Protein 8T2J (pdb70)

Foldseek 3Di:
DQAWWKKKKFKDWDQFQDPDFQKDKEWWWFFDVLVVGQIKIKIKIKRKDLDNVAVVLCRVQLVVLLVPFPQCSPPDVVSVLVSSQRSLVVSLVVVVVCQVVDDADPVRHTGQMWIKMWMWMDDRQKIKIKIFAAQWKWWWWCPVPLATAIDTPDDGQFCVPPVLQVLLVVLPWHWDQDPNATWIQDQQFDDDDPDDDDSNVRRVPQDTHGGQATRGSCRQQRPVPRAGRRHSGIDMDMDGHDQVITFKMKGKGCLQCVQAPRSRLVVVQSVVVVVCVVVFQPGDHLNVSNVVSSVRCVVVVHRRHTIIMMMMGMHSDDDDTHPSMDMDTSRVNDTDPD

Organism: Homo sapiens (NCBI:txid9606)

Radius of gyration: 20.45 Å; Cα contacts (8 Å, |Δi|>4): 793; chains: 1; bounding box: 54×35×61 Å

B-factor: mean 37.69, std 15.1, range [17.4, 128.71]

Nearest PDB structures (foldseek):
  8t2j-assembly1_A  TM=1.003E+00  e=5.241E-76  Homo sapiens
  4yzg-assembly1_A  TM=7.630E-01  e=2.861E-21  Arabidopsis thaliana
  5zcu-assembly1_A  TM=7.384E-01  e=1.002E-20  Oryza sativa Japonica Group
  4yzh-assembly1_A  TM=7.542E-01  e=7.894E-21  Arabidopsis thaliana
  7n0z-assembly1_B  TM=6.539E-01  e=3.316E-13  Homo sapiens

GO terms:
  GO:0005634 nucleus (C, IDA)
  GO:0005829 cytosol (C, IDA)
  GO:0045814 negative regulation of gene expression, epigenetic (P, IMP)
  GO:0051019 mitogen-activated protein kinase binding (F, IPI)
  GO:0004722 protein serine/threonine phosphatase activity (F, TAS)
  GO:0005634 nucleus (C, TAS)
  GO:0009314 response to radiation (P, TAS)
  GO:0006470 protein dephosphorylation (P, TAS)
  GO:0008285 negative regulation of cell population proliferation (P, TAS)
  GO:0004674 protein serine/threonine kinase activity (F, TAS)
  GO:0005654 nucleoplasm (C, TAS)
  GO:0060260 regulation of transcription initiation by RNA polymerase II (P, TAS)
  GO:0005515 protein binding (F, IPI)
  GO:0005654 nucleoplasm (C, IDA)
  GO:0005730 nucleolus (C, IDA)
  GO:0004722 protein serine/threonine phosphatase activity (F, IDA)
  GO:0035970 peptidyl-threonine dephosphorylation (P, IDA)

Sequence (338 aa):
MAGLYSLRVSVFSDQGGRKYMEDVTQIVVEPEETAERSSVAFFAVCDGHGGREAAQFAREHLWGFIKKQKGFTSSEPAKVCAAIRKGFLACHLAMWKKLAEWPKTMTGLPSTSGTTASVVIIRGMKMYVAHVGDSGVVLGIQDKDDFVRAVEVTQDHKPELPKERERIEGLGGSVMNKSGVNRVVWKRPALTHNGPVAASTVIDQIPFLAVARALGDLWSYDFFSGEFVVSPEPDTSVHTLDPQKHKYIILGSDGLWNMIPPQDAISMCQDQEEKKYLMGEHGQSAKMLVNRALGRWRQRMLRADNTSAIVICISPEVDNTNEDELYLNLTDSPSYNS

Solvent-accessible surface area: 15997 Å² total

Secondary structure (DSSP, 8-state):
-----EEEEEEEEE-TT-SS--EEEEEEEEEETTTTTEEEEEEEEEEEESSSHHHHHHHHHHHHHHHTSTTTT-SSHHHHHHHHHHHHHHHHHHHHHHTTTSPP-TTSPPP--EE-EEEEEEETTEEEEEEESS--EEEEE----S-PEEEE-S----TTSHHHHHHHHHTT-EEEEETTEEEEE-------SS--S-HHHHHHTS---S-SB-EE-GGGB-TTTS-BSSB-PPEEEEEE--TTTEEEEEEE-HHHHTTS-HHHHHHHHHHHHHHHHHHGGGS---HHHHHHHHHHHHHTT-PPP-EEEEEEEEES------TT-EEE-GGG---B--

Structure (mmCIF, N/CA/C/O backbone):
data_8T2J
#
_entry.id   8T2J
#
_cell.length_a   49.664
_cell.length_b   59.930
_cell.length_c   49.566
_cell.angle_alpha   90.000
_cell.angle_beta   92.130
_cell.angle_gamma   90.000
#
_symmetry.space_group_name_H-M   'P 1 21 1'
#
loop_
_entity.id
_entity.type
_entity.pdbx_description
1 polymer 'Protein phosphatase 1D'
2 non-polymer 'MAGNESIUM ION'
3 non-polymer DI(HYDROXYETHYL)ETHER
4 non-polymer GLYCEROL
5 water water
#
loop_
_atom_site.group_PDB
_atom_site.id
_atom_site.type_symbol
_atom_site.label_atom_id
_atom_site.label_alt_id
_atom_site.label_comp_id
_atom_site.label_asym_id
_atom_site.label_entity_id
_atom_site.label_seq_id
_atom_site.pdbx_PDB_ins_code
_atom_site.Cartn_x
_atom_site.Cartn_y
_atom_site.Cartn_z
_atom_site.occupancy
_atom_site.B_iso_or_equiv
_atom_site.auth_seq_id
_atom_site.auth_comp_id
_atom_site.auth_asym_id
_atom_site.auth_atom_id
_atom_site.pdbx_PDB_model_num
ATOM 1 N N . MET A 1 1 ? 62.60793 46.78336 52.41358 1.000 69.70074 1 MET A N 1
ATOM 2 C CA . MET A 1 1 ? 61.23361 47.20893 52.66180 1.000 62.96785 1 MET A CA 1
ATOM 3 C C . MET A 1 1 ? 60.33813 46.01155 52.82986 1.000 64.00394 1 MET A C 1
ATOM 4 O O . MET A 1 1 ? 59.10938 46.15125 52.84975 1.000 66.41082 1 MET A O 1
ATOM 9 N N . ALA A 1 2 ? 60.91251 44.81765 52.89153 1.000 59.00454 2 ALA A N 1
ATOM 10 C CA . ALA A 1 2 ? 60.04626 43.65934 53.07190 1.000 49.50336 2 ALA A CA 1
ATOM 11 C C . ALA A 1 2 ? 59.66326 43.62979 54.54982 1.000 49.28299 2 ALA A C 1
ATOM 12 O O . ALA A 1 2 ? 60.44355 43.21286 55.40061 1.000 37.52064 2 ALA A O 1
ATOM 14 N N . GLY A 1 3 ? 58.46852 44.12716 54.86853 1.000 41.13249 3 GLY A N 1
ATOM 15 C CA . GLY A 1 3 ? 58.09094 44.34507 56.24731 1.000 41.97627 3 GLY A CA 1
ATOM 16 C C . GLY A 1 3 ? 57.47753 43.11957 56.88662 1.000 35.64435 3 GLY A C 1
ATOM 17 O O . GLY A 1 3 ? 56.94831 42.21589 56.23054 1.000 39.27896 3 GLY A O 1
ATOM 18 N N . LEU A 1 4 ? 57.54820 43.07924 58.21363 1.000 34.30755 4 LEU A N 1
ATOM 19 C CA . LEU A 1 4 ? 57.00728 41.97816 58.98018 1.000 33.99661 4 LEU A CA 1
ATOM 20 C C . LEU A 1 4 ? 55.76412 42.47634 59.70670 1.000 32.78998 4 LEU A C 1
ATOM 21 O O . LEU A 1 4 ? 55.79469 43.54458 60.34580 1.000 36.95175 4 LEU A O 1
ATOM 26 N N . TYR A 1 5 ? 54.70288 41.68658 59.63976 1.000 32.93005 5 TYR A N 1
ATOM 27 C CA . TYR A 1 5 ? 53.45883 41.95725 60.35487 1.000 33.24376 5 TYR A CA 1
ATOM 28 C C . TYR A 1 5 ? 52.61436 40.70151 60.28251 1.000 31.77916 5 TYR A C 1
ATOM 29 O O . TYR A 1 5 ? 52.91449 39.78615 59.51003 1.000 33.71481 5 TYR A O 1
ATOM 38 N N . SER A 1 6 ? 51.51774 40.67500 61.07007 1.000 31.52954 6 SER A N 1
ATOM 39 C CA . SER A 1 6 ? 50.62143 39.51928 61.02995 1.000 28.98015 6 SER A CA 1
ATOM 40 C C . SER A 1 6 ? 49.17599 39.94390 60.78804 1.000 29.79342 6 SER A C 1
ATOM 41 O O . SER A 1 6 ? 48.78927 41.09970 60.98046 1.000 29.20358 6 SER A O 1
ATOM 44 N N . LEU A 1 7 ? 48.39842 38.97934 60.33742 1.000 28.55756 7 LEU A N 1
ATOM 45 C CA . LEU A 1 7 ? 46.96280 39.14556 60.10867 1.000 28.82936 7 LEU A CA 1
ATOM 46 C C . LEU A 1 7 ? 46.24549 38.09853 60.91632 1.000 31.13231 7 LEU A C 1
ATOM 47 O O . LEU A 1 7 ? 46.72362 36.96711 61.04955 1.000 34.00491 7 LEU A O 1
ATOM 52 N N . ARG A 1 8 ? 45.02485 38.43366 61.35439 1.000 29.59226 8 ARG A N 1
ATOM 53 C CA . ARG A 1 8 ? 44.15303 37.43019 61.92189 1.000 28.17991 8 ARG A CA 1
ATOM 54 C C . ARG A 1 8 ? 42.79953 37.61985 61.26459 1.000 30.11198 8 ARG A C 1
ATOM 55 O O . ARG A 1 8 ? 42.24389 38.71591 61.32802 1.000 27.43517 8 ARG A O 1
ATOM 63 N N . VAL A 1 9 ? 42.29768 36.58265 60.61259 1.000 27.17373 9 VAL A N 1
ATOM 64 C CA . VAL A 1 9 ? 41.14895 36.72119 59.71620 1.000 26.95758 9 VAL A CA 1
ATOM 65 C C . VAL A 1 9 ? 39.96746 35.90957 60.20594 1.000 30.17974 9 VAL A C 1
ATOM 66 O O . VAL A 1 9 ? 40.10475 34.72821 60.57543 1.000 30.73690 9 VAL A O 1
ATOM 70 N N . SER A 1 10 ? 38.78310 36.50964 60.16843 1.000 24.90950 10 SER A N 1
ATOM 71 C CA . SER A 1 10 ? 37.59914 35.72005 60.45084 1.000 25.48289 10 SER A CA 1
ATOM 72 C C . SER A 1 10 ? 36.53807 36.00048 59.40123 1.000 26.27681 10 SER A C 1
ATOM 73 O O . SER A 1 10 ? 36.54562 37.06179 58.74660 1.000 25.42345 10 SER A O 1
ATOM 76 N N . VAL A 1 11 ? 35.65999 35.01136 59.18354 1.000 23.81756 11 VAL A N 1
ATOM 77 C CA . VAL A 1 11 ? 34.63583 35.15937 58.16588 1.000 23.39463 11 VAL A CA 1
ATOM 78 C C . VAL A 1 11 ? 33.36261 34.53127 58.69902 1.000 23.70176 11 VAL A C 1
ATOM 79 O O . VAL A 1 11 ? 33.40816 33.53625 59.45329 1.000 25.79216 11 VAL A O 1
ATOM 83 N N . PHE A 1 12 ? 32.23126 35.14510 58.36333 1.000 21.06675 12 PHE A N 1
ATOM 84 C CA . PHE A 1 12 ? 30.93943 34.58805 58.74014 1.000 19.69381 12 PHE A CA 1
ATOM 85 C C . PHE A 1 12 ? 29.87884 35.05307 57.76550 1.000 22.75856 12 PHE A C 1
ATOM 86 O O . PHE A 1 12 ? 29.95176 36.15152 57.23268 1.000 21.71087 12 PHE A O 1
ATOM 94 N N . SER A 1 13 ? 28.91218 34.18566 57.48436 1.000 25.96201 13 SER A N 1
ATOM 95 C CA . SER A 1 13 ? 27.79839 34.59150 56.63757 1.000 23.35398 13 SER A CA 1
ATOM 96 C C . SER A 1 13 ? 26.53174 33.92765 57.15099 1.000 25.12526 13 SE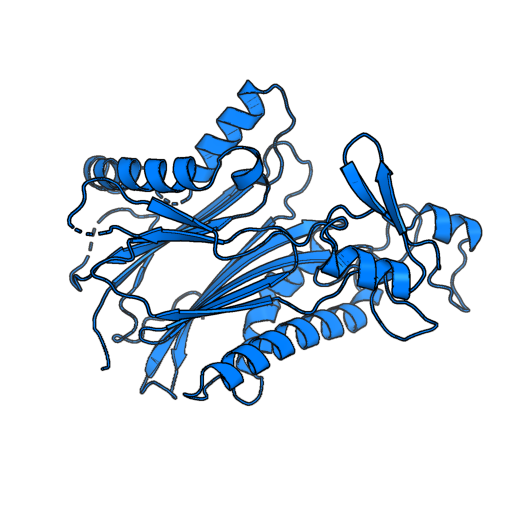R A C 1
ATOM 97 O O . SER A 1 13 ? 26.58916 32.85513 57.78016 1.000 29.66146 13 SER A O 1
ATOM 100 N N . ASP A 1 14 ? 25.40182 34.60516 56.97582 1.000 24.45139 14 ASP A N 1
ATOM 101 C CA . ASP A 1 14 ? 24.14701 34.03679 57.43685 1.000 25.44367 14 ASP A CA 1
ATOM 102 C C . ASP A 1 14 ? 23.07242 34.36744 56.39216 1.000 26.86380 14 ASP A C 1
ATOM 103 O O . ASP A 1 14 ? 23.08455 35.44556 55.79897 1.000 26.17475 14 ASP A O 1
ATOM 108 N N . GLN A 1 15 ? 22.16542 33.41546 56.14239 1.000 28.03734 15 GLN A N 1
ATOM 109 C CA . GLN A 1 15 ? 21.09857 33.60139 55.15138 1.000 25.64164 15 GLN A CA 1
ATOM 110 C C . GLN A 1 15 ? 20.08104 34.65300 55.55152 1.000 24.62060 15 GLN A C 1
ATOM 111 O O . GLN A 1 15 ? 19.31918 35.13253 54.70327 1.000 24.34164 15 GLN A O 1
ATOM 117 N N . GLY A 1 16 ? 20.03291 35.02696 56.82236 1.000 27.31102 16 GLY A N 1
ATOM 118 C CA . GLY A 1 16 ? 19.07929 36.00249 57.24946 1.000 23.28372 16 GLY A CA 1
ATOM 119 C C . GLY A 1 16 ? 17.68084 35.41351 57.15745 1.000 31.76137 16 GLY A C 1
ATOM 120 O O . GLY A 1 16 ? 17.44808 34.22413 57.43974 1.000 30.42932 16 GLY A O 1
ATOM 121 N N . GLY A 1 17 ? 16.74893 36.24226 56.72083 1.000 26.35293 17 GLY A N 1
ATOM 122 C CA . GLY A 1 17 ? 15.38164 35.81727 56.50165 1.000 30.56314 17 GLY A CA 1
ATOM 123 C C . GLY A 1 17 ? 15.06678 35.39284 55.08428 1.000 40.54791 17 GLY A C 1
ATOM 124 O O . GLY A 1 17 ? 13.88232 35.25018 54.74983 1.000 45.48747 17 GLY A O 1
ATOM 125 N N . ARG A 1 18 ? 16.07462 35.18236 54.23408 1.000 36.54277 18 ARG A N 1
ATOM 126 C CA . ARG A 1 18 ? 15.81547 34.87572 52.82849 1.000 35.95701 18 ARG A CA 1
ATOM 127 C C . ARG A 1 18 ? 15.66782 33.38302 52.59820 1.000 39.73236 18 ARG A C 1
ATOM 128 O O . ARG A 1 18 ? 16.19932 32.54626 53.33958 1.000 40.57701 18 ARG A O 1
ATOM 136 N N . LYS A 1 19 ? 14.96279 33.04607 51.52595 1.000 42.42329 19 LYS A N 1
ATOM 137 C CA . LYS A 1 19 ? 14.74502 31.62964 51.27412 1.000 55.98920 19 LYS A CA 1
ATOM 138 C C . LYS A 1 19 ? 16.02561 30.95628 50.78402 1.000 47.54745 19 LYS A C 1
ATOM 139 O O . LYS A 1 19 ? 16.27145 29.79648 51.12559 1.000 45.79481 19 LYS A O 1
ATOM 145 N N . TYR A 1 20 ? 16.89410 31.67909 50.06373 1.000 35.04109 20 TYR A N 1
ATOM 146 C CA . TYR A 1 20 ? 18.14960 31.10594 49.59519 1.000 32.72699 20 TYR A CA 1
ATOM 147 C C . TYR A 1 20 ? 19.34103 31.94124 50.06498 1.000 27.36435 20 TYR A C 1
ATOM 148 O O . TYR A 1 20 ? 19.22110 33.15494 50.28293 1.000 31.73914 20 TYR A O 1
ATOM 157 N N . MET A 1 21 ? 20.48337 31.27759 50.23096 1.000 28.49941 21 MET A N 1
ATOM 158 C CA . MET A 1 21 ? 21.76440 31.94300 50.49318 1.000 33.20092 21 MET A CA 1
ATOM 159 C C . MET A 1 21 ? 22.43096 32.23180 49.15065 1.000 24.47718 21 MET A C 1
ATOM 160 O O . MET A 1 21 ? 22.86885 31.31026 48.45140 1.000 28.27011 21 MET A O 1
ATOM 165 N N . GLU A 1 22 ? 22.45261 33.49641 48.75940 1.000 21.01214 22 GLU A N 1
ATOM 166 C CA . GLU A 1 22 ? 23.17646 33.87728 47.55671 1.000 23.94227 22 GLU A CA 1
ATOM 167 C C . GLU A 1 22 ? 24.41174 34.71877 47.85457 1.000 26.32589 22 GLU A C 1
ATOM 168 O O . GLU A 1 22 ? 25.10917 35.12723 46.90805 1.000 23.24221 22 GLU A O 1
ATOM 174 N N . ASP A 1 23 ? 24.69113 35.03824 49.13317 1.000 22.26673 23 ASP A N 1
ATOM 175 C CA . ASP A 1 23 ? 26.00208 35.61805 49.46669 1.000 21.69029 23 ASP A CA 1
ATOM 176 C C . ASP A 1 23 ? 27.02175 34.48779 49.49522 1.000 27.11639 23 ASP A C 1
ATOM 177 O O . ASP A 1 23 ? 26.74172 33.43495 50.07385 1.000 24.79525 23 ASP A O 1
ATOM 182 N N . VAL A 1 24 ? 28.25059 34.74881 49.03110 1.000 23.02570 24 VAL A N 1
ATOM 183 C CA . VAL A 1 24 ? 29.34937 33.80861 49.18762 1.000 20.58022 24 VAL A CA 1
ATOM 184 C C . VAL A 1 24 ? 30.57496 34.58878 49.64727 1.000 25.78802 24 VAL A C 1
ATOM 185 O O . VAL A 1 24 ? 30.68972 35.80502 49.47316 1.000 28.52316 24 VAL A O 1
ATOM 189 N N . THR A 1 25 ? 31.49265 33.87747 50.28674 1.000 25.09153 25 THR A N 1
ATOM 190 C CA . THR A 1 25 ? 32.76651 34.46955 50.67965 1.000 25.23620 25 THR A CA 1
ATOM 191 C C . THR A 1 25 ? 33.90756 33.57908 50.20455 1.000 29.89804 25 THR A C 1
ATOM 192 O O . THR A 1 25 ? 33.71702 32.39737 49.91542 1.000 31.84242 25 THR A O 1
ATOM 196 N N . GLN A 1 26 ? 35.10212 34.13150 50.13968 1.000 27.11838 26 GLN A N 1
ATOM 197 C CA . GLN A 1 26 ? 36.21808 33.30186 49.68670 1.000 28.36682 26 GLN A CA 1
ATOM 198 C C . GLN A 1 26 ? 37.49744 33.83487 50.29698 1.000 31.48647 26 GLN A C 1
ATOM 199 O O . GLN A 1 26 ? 37.66044 35.04807 50.44578 1.000 28.63049 26 GLN A O 1
ATOM 205 N N . ILE A 1 27 ? 38.39123 32.92316 50.69235 1.000 28.28243 27 ILE A N 1
ATOM 206 C CA . ILE A 1 27 ? 39.70658 33.29741 51.21483 1.000 26.94328 27 ILE A CA 1
ATOM 207 C C . ILE A 1 27 ? 40.70449 32.29347 50.673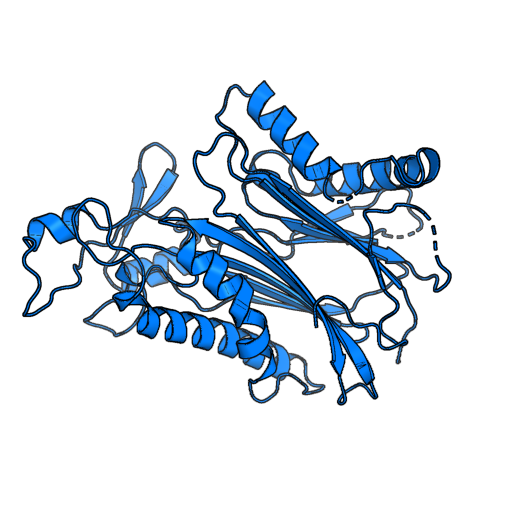50 1.000 27.37009 27 ILE A C 1
ATOM 208 O O . ILE A 1 27 ? 40.53854 31.08052 50.87613 1.000 31.65512 27 ILE A O 1
ATOM 213 N N . VAL A 1 28 ? 41.73594 32.79958 50.00474 1.000 32.39053 28 VAL A N 1
ATOM 214 C CA . VAL A 1 28 ? 42.80064 31.97505 49.44199 1.000 33.24912 28 VAL A CA 1
ATOM 215 C C . VAL A 1 28 ? 44.13030 32.61719 49.78716 1.000 33.44175 28 VAL A C 1
ATOM 216 O O . VAL A 1 28 ? 44.34377 33.80195 49.51701 1.000 28.42411 28 VAL A O 1
ATOM 220 N N . VAL A 1 29 ? 45.01025 31.86202 50.44481 1.000 31.88663 29 VAL A N 1
ATOM 221 C CA . VAL A 1 29 ? 46.35847 32.32881 50.76560 1.000 31.34907 29 VAL A CA 1
ATOM 222 C C . VAL A 1 29 ? 47.33276 31.34225 50.13936 1.000 36.65223 29 VAL A C 1
ATOM 223 O O . VAL A 1 29 ? 47.16975 30.13131 50.31472 1.000 39.66342 29 VAL A O 1
ATOM 227 N N . GLU A 1 30 ? 48.30392 31.85070 49.38898 1.000 38.87617 30 GLU A N 1
ATOM 228 C CA . GLU A 1 30 ? 49.19977 30.93922 48.68178 1.000 43.29857 30 GLU A CA 1
ATOM 229 C C . GLU A 1 30 ? 50.55180 31.59545 48.43467 1.000 38.82917 30 GLU A C 1
ATOM 230 O O . GLU A 1 30 ? 50.62091 32.80047 48.14440 1.000 38.45221 30 GLU A O 1
ATOM 236 N N . PRO A 1 31 ? 51.63597 30.82991 48.49815 1.000 44.18197 31 PRO A N 1
ATOM 237 C CA . PRO A 1 31 ? 52.95906 31.39786 48.20047 1.000 44.83083 31 PRO A CA 1
ATOM 238 C C . PRO A 1 31 ? 53.06209 31.88815 46.76538 1.000 40.21357 31 PRO A C 1
ATOM 239 O O . PRO A 1 31 ? 52.53551 31.27452 45.83469 1.000 42.21360 31 PRO A O 1
ATOM 243 N N . GLU A 1 32 ? 53.71098 33.03777 46.59890 1.000 38.39669 32 GLU A N 1
ATOM 244 C CA . GLU A 1 32 ? 54.01280 33.60704 45.29282 1.000 46.88914 32 GLU A CA 1
ATOM 245 C C . GLU A 1 32 ? 55.49466 33.43385 45.04992 1.000 62.10488 32 GLU A C 1
ATOM 246 O O . GLU A 1 32 ? 56.31179 33.91643 45.84077 1.000 62.69326 32 GLU A O 1
ATOM 252 N N . GLU A 1 33 ? 55.84018 32.76545 43.95287 1.000 69.21561 33 GLU A N 1
ATOM 253 C CA . GLU A 1 33 ? 57.24090 32.69644 43.56319 1.000 65.42906 33 GLU A CA 1
ATOM 254 C C . GLU A 1 33 ? 57.79435 34.07314 43.26704 1.000 70.09892 33 GLU A C 1
ATOM 255 O O . GLU A 1 33 ? 59.01297 34.27085 43.33366 1.000 74.27144 33 GLU A O 1
ATOM 261 N N . THR A 1 34 ? 56.90692 35.02832 42.97166 1.000 73.73465 34 THR A N 1
ATOM 262 C CA . THR A 1 34 ? 57.29746 36.41870 42.75752 1.000 74.75568 34 THR A CA 1
ATOM 263 C C . THR A 1 34 ? 57.99283 36.97229 43.99241 1.000 77.25878 34 THR A C 1
ATOM 264 O O . THR A 1 34 ? 59.14609 37.42812 43.93423 1.000 76.16996 34 THR A O 1
ATOM 268 N N . ALA A 1 35 ? 57.30283 36.90425 45.13453 1.000 73.47623 35 ALA A N 1
ATOM 269 C CA . ALA A 1 35 ? 57.77900 37.49023 46.38079 1.000 72.67769 35 ALA A CA 1
ATOM 270 C C . ALA A 1 35 ? 58.62986 36.48987 47.16717 1.000 72.51650 35 ALA A C 1
ATOM 271 O O . ALA A 1 35 ? 58.67132 36.52610 48.40544 1.000 67.33975 35 ALA A O 1
ATOM 273 N N . GLU A 1 36 ? 59.31022 35.59182 46.44299 1.000 72.24665 36 GLU A N 1
ATOM 274 C CA . GLU A 1 36 ? 60.30261 34.68315 47.02301 1.000 70.48832 36 GLU A CA 1
ATOM 275 C C . GLU A 1 36 ? 59.63072 33.74518 48.03468 1.000 67.60833 36 GLU A C 1
ATOM 276 O O . GLU A 1 36 ? 60.13385 33.49730 49.13101 1.000 61.33300 36 GLU A O 1
ATOM 282 N N . ARG A 1 37 ? 58.47707 33.19668 47.60503 1.000 63.96212 95 ARG A N 1
ATOM 283 C CA . ARG A 1 37 ? 57.53397 32.35901 48.36545 1.000 55.49767 95 ARG A CA 1
ATOM 284 C C . ARG A 1 37 ? 56.86975 33.09929 49.53255 1.000 56.86507 95 ARG A C 1
ATOM 285 O O . ARG A 1 37 ? 56.37072 32.45758 50.46396 1.000 52.69860 95 ARG A O 1
ATOM 293 N N . SER A 1 38 ? 56.89391 34.43218 49.54409 1.000 52.80114 96 SER A N 1
ATOM 294 C CA . SER A 1 38 ? 55.99411 35.16951 50.42002 1.000 47.06715 96 SER A CA 1
ATOM 295 C C . SER A 1 38 ? 54.59307 35.01469 49.85390 1.000 39.18683 96 SER A C 1
ATOM 296 O O . SER A 1 38 ? 54.42358 34.85559 48.64952 1.000 40.26885 96 SER A O 1
ATOM 299 N N . SER A 1 39 ? 53.60170 34.96117 50.72893 1.000 37.85707 97 SER A N 1
ATOM 300 C CA . SER A 1 39 ? 52.27180 34.55064 50.30135 1.000 33.79251 97 SER A CA 1
ATOM 301 C C . SER A 1 39 ? 51.40439 35.75973 49.96438 1.000 38.98706 97 SER A C 1
ATOM 302 O O . SER A 1 39 ? 51.55794 36.83184 50.55377 1.000 32.31715 97 SER A O 1
ATOM 305 N N . VAL A 1 40 ? 50.48173 35.57141 48.98859 1.000 32.97150 98 VAL A N 1
ATOM 306 C CA . VAL A 1 40 ? 49.49363 36.58029 48.63640 1.000 32.51501 98 VAL A CA 1
ATOM 307 C C . VAL A 1 40 ? 48.18217 36.13039 49.26482 1.000 30.48251 98 VAL A C 1
ATOM 308 O O . VAL A 1 40 ? 47.95482 34.92515 49.42226 1.000 27.65179 98 VAL A O 1
ATOM 312 N N . ALA A 1 41 ? 47.36724 37.08767 49.73187 1.000 26.35662 99 ALA A N 1
ATOM 313 C CA . ALA A 1 41 ? 46.10988 36.75756 50.38413 1.000 28.67600 99 ALA A CA 1
ATOM 314 C C . ALA A 1 41 ? 44.99532 37.42081 49.59248 1.000 24.04363 99 ALA A C 1
ATOM 315 O O . ALA A 1 41 ? 45.07011 38.61752 49.29656 1.000 28.00925 99 ALA A O 1
ATOM 317 N N . PHE A 1 42 ? 44.02530 36.61657 49.20649 1.000 25.15855 100 PHE A N 1
ATOM 318 C CA . PHE A 1 42 ? 42.86667 37.01274 48.41064 1.000 22.06839 100 PHE A CA 1
ATOM 319 C C . PHE A 1 42 ? 41.65936 36.83976 49.30963 1.000 26.49202 100 PHE A C 1
ATOM 320 O O . PHE A 1 42 ? 41.48888 35.77471 49.92376 1.000 26.68631 100 PHE A O 1
ATOM 328 N N . PHE A 1 43 ? 40.85254 37.88054 49.43053 1.000 21.11729 101 PHE A N 1
ATOM 329 C CA . PHE A 1 43 ? 39.61316 37.81597 50.18589 1.000 21.20242 101 PHE A CA 1
ATOM 330 C C . PHE A 1 43 ? 38.50095 38.32217 49.28927 1.000 21.07739 101 PHE A C 1
ATOM 331 O O . PHE A 1 43 ? 38.70659 39.31757 48.59507 1.000 22.82095 101 PHE A O 1
ATOM 339 N N . ALA A 1 44 ? 37.32471 37.68829 49.32927 1.000 21.49724 102 ALA A N 1
ATOM 340 C CA . ALA A 1 44 ? 36.23744 38.20846 48.49430 1.000 17.39517 102 ALA A CA 1
ATOM 341 C C . ALA A 1 44 ? 34.90467 37.99266 49.18637 1.000 22.27333 102 ALA A C 1
ATOM 342 O O . ALA A 1 44 ? 34.67989 36.96420 49.85149 1.000 21.79592 102 ALA A O 1
ATOM 344 N N . VAL A 1 45 ? 33.99729 38.93938 48.95523 1.000 21.36626 103 VAL A N 1
ATOM 345 C CA . VAL A 1 45 ? 32.58608 38.82136 49.28479 1.000 24.50714 103 VAL A CA 1
ATOM 346 C C . VAL A 1 45 ? 31.81803 39.03178 47.98384 1.000 22.19334 103 VAL A C 1
ATOM 347 O O . VAL A 1 45 ? 32.05369 40.03017 47.28025 1.000 23.67037 103 VAL A O 1
ATOM 351 N N . CYS A 1 46 ? 30.91428 38.10529 47.65778 1.000 19.78196 104 CYS A N 1
ATOM 352 C CA . CYS A 1 46 ? 30.06460 38.22204 46.47806 1.000 21.47355 104 CYS A CA 1
ATOM 353 C C . CYS A 1 46 ? 28.61511 38.11270 46.90661 1.000 22.06977 104 CYS A C 1
ATOM 354 O O . CYS A 1 46 ? 28.19708 37.07079 47.43398 1.000 26.03862 104 CYS A O 1
ATOM 357 N N . ASP A 1 47 ? 27.85241 39.18636 46.67026 1.000 17.87608 105 ASP A N 1
ATOM 358 C CA . ASP A 1 47 ? 26.39411 39.20026 46.97128 1.000 21.58612 105 ASP A CA 1
ATOM 359 C C . ASP A 1 47 ? 25.64605 38.86131 45.68297 1.000 23.48834 105 ASP A C 1
ATOM 360 O O . ASP A 1 47 ? 25.46321 39.71655 44.80850 1.000 22.59438 105 ASP A O 1
ATOM 365 N N . GLY A 1 48 ? 25.18425 37.61685 45.56682 1.000 21.89160 106 GLY A N 1
ATOM 366 C CA . GLY A 1 48 ? 24.51845 37.19519 44.33055 1.000 21.31518 106 GLY A CA 1
ATOM 367 C C . GLY A 1 48 ? 23.05786 37.60342 44.31854 1.000 20.98835 106 GLY A C 1
ATOM 368 O O . GLY A 1 48 ? 22.47228 37.97341 45.33513 1.000 21.03865 106 GLY A O 1
ATOM 369 N N . HIS A 1 49 ? 22.46009 37.56080 43.12927 1.000 22.48595 107 HIS A N 1
ATOM 370 C CA . HIS A 1 49 ? 21.04642 37.86558 42.98578 1.000 23.27477 107 HIS A CA 1
ATOM 371 C C . HIS A 1 49 ? 20.57890 37.08920 41.75994 1.000 26.14482 107 HIS A C 1
ATOM 372 O O . HIS A 1 49 ? 21.40144 36.68507 40.93936 1.000 23.35707 107 HIS A O 1
ATOM 379 N N . GLY A 1 50 ? 19.26844 36.82879 41.66101 1.000 26.80460 108 GLY A N 1
ATOM 380 C CA . GLY A 1 50 ? 18.82679 36.09514 40.46105 1.000 29.00894 108 GLY A CA 1
ATOM 381 C C . GLY A 1 50 ? 19.23769 34.63573 40.45309 1.000 33.85030 108 GLY A C 1
ATOM 382 O O . GLY A 1 50 ? 19.30237 33.99917 39.37953 1.000 27.46727 108 GLY A O 1
ATOM 383 N N . GLY A 1 51 ? 19.47752 34.06980 41.62216 1.000 26.64511 109 GLY A N 1
ATOM 384 C CA . GLY A 1 51 ? 20.02872 32.73304 41.65300 1.000 28.76133 109 GLY A CA 1
ATOM 385 C C . GLY A 1 51 ? 21.46166 32.71674 42.18614 1.000 25.35870 109 GLY A C 1
ATOM 386 O O . GLY A 1 51 ? 22.25698 33.62001 41.92855 1.000 28.66483 109 GLY A O 1
ATOM 387 N N . ARG A 1 52 ? 21.81756 31.62217 42.89382 1.000 23.36510 110 ARG A N 1
ATOM 388 C CA . ARG A 1 52 ? 23.17554 31.48746 43.45983 1.000 24.90212 110 ARG A CA 1
ATOM 389 C C . ARG A 1 52 ? 24.26945 31.24088 42.44561 1.000 24.94312 110 ARG A C 1
ATOM 390 O O . ARG A 1 52 ? 25.47409 31.31613 42.81598 1.000 24.78065 110 ARG A O 1
ATOM 398 N N . GLU A 1 53 ? 23.92047 30.93377 41.17388 1.000 27.92167 111 GLU A N 1
ATOM 399 C CA . GLU A 1 53 ? 24.91495 30.38162 40.25043 1.000 26.78120 111 GLU A CA 1
ATOM 400 C C . GLU A 1 53 ? 26.08017 31.32819 39.98770 1.000 24.88823 111 GLU A C 1
ATOM 401 O O . GLU A 1 53 ? 27.23736 30.89242 39.96695 1.000 23.55305 111 GLU A O 1
ATOM 407 N N . ALA A 1 54 ? 25.81230 32.62465 39.71928 1.000 21.75883 112 ALA A N 1
ATOM 408 C CA . ALA A 1 54 ? 26.91184 33.55905 39.43199 1.000 21.53940 112 ALA A CA 1
ATOM 409 C C . ALA A 1 54 ? 27.85648 33.72096 40.61185 1.000 23.99733 112 ALA A C 1
ATOM 410 O O . ALA A 1 54 ? 29.09398 33.66554 40.44998 1.000 23.84423 112 ALA A O 1
ATOM 412 N N . ALA A 1 55 ? 27.30406 33.97418 41.78959 1.000 23.83133 113 ALA A N 1
ATOM 413 C CA . ALA A 1 55 ? 28.14052 34.08765 42.99019 1.000 23.72799 113 ALA A CA 1
ATOM 414 C C . ALA A 1 55 ? 28.97710 32.82489 43.20017 1.000 25.84752 113 ALA A C 1
ATOM 415 O O . ALA A 1 55 ? 30.17920 32.90232 43.51062 1.000 24.78436 113 ALA A O 1
ATOM 417 N N . GLN A 1 56 ? 28.35031 31.66310 43.07000 1.000 28.11821 114 GLN A N 1
ATOM 418 C CA . GLN A 1 56 ? 29.11492 30.41648 43.21797 1.000 29.58356 114 GLN A CA 1
ATOM 419 C C . GLN A 1 56 ? 30.20427 30.29516 42.15993 1.000 25.58514 114 GLN A C 1
ATOM 420 O O . GLN A 1 56 ? 31.31227 29.80451 42.43545 1.000 29.92859 114 GLN A O 1
ATOM 426 N N . PHE A 1 57 ? 29.92930 30.75634 40.93715 1.000 30.92946 115 PHE A N 1
ATOM 427 C CA . PHE A 1 57 ? 30.95277 30.72703 39.89329 1.000 28.18948 115 PHE A CA 1
ATOM 428 C C . PHE A 1 57 ? 32.11330 31.63868 40.25085 1.000 27.58980 115 PHE A C 1
ATOM 429 O O . PHE A 1 57 ? 33.28378 31.25137 40.10680 1.000 29.28991 115 PHE A O 1
ATOM 437 N N . ALA A 1 58 ? 31.82870 32.85150 40.76896 1.000 26.89403 116 ALA A N 1
ATOM 438 C CA . ALA A 1 58 ? 32.91909 33.71570 41.20946 1.000 27.61890 116 ALA A CA 1
ATOM 439 C C . ALA A 1 58 ? 33.68031 33.10350 42.37565 1.000 26.98345 116 ALA A C 1
ATOM 440 O O . ALA A 1 58 ? 34.91468 33.19098 42.44668 1.000 28.81166 116 ALA A O 1
ATOM 442 N N . ARG A 1 59 ? 32.96318 32.49753 43.30573 1.000 25.98475 117 ARG A N 1
ATOM 443 C CA . ARG A 1 59 ? 33.62608 31.83261 44.42043 1.000 29.08845 117 ARG A CA 1
ATOM 444 C C . ARG A 1 59 ? 34.65992 30.85351 43.88507 1.000 30.53732 117 ARG A C 1
ATOM 445 O O . ARG A 1 59 ? 35.81430 30.83995 44.33323 1.000 33.63170 117 ARG A O 1
ATOM 453 N N . GLU A 1 60 ? 34.29547 30.11250 42.84712 1.000 33.80919 118 GLU A N 1
ATOM 454 C CA . GLU A 1 60 ? 35.19690 29.06114 42.42785 1.000 37.36132 118 GLU A CA 1
ATOM 455 C C . GLU A 1 60 ? 36.26331 29.56300 41.46585 1.000 42.21222 118 GLU A C 1
ATOM 456 O O . GLU A 1 60 ? 37.36671 29.01146 41.44034 1.000 35.10451 118 GLU A O 1
ATOM 462 N N . HIS A 1 61 ? 36.01674 30.64205 40.72695 1.000 29.92305 119 HIS A N 1
ATOM 463 C CA . HIS A 1 61 ? 36.86258 30.95578 39.59173 1.000 29.75175 119 HIS A CA 1
ATOM 464 C C . HIS A 1 61 ? 37.46424 32.36593 39.56996 1.000 32.19687 119 HIS A C 1
ATOM 465 O O . HIS A 1 61 ? 38.43836 32.57820 38.83927 1.000 28.11253 119 HIS A O 1
ATOM 472 N N . LEU A 1 62 ? 36.94429 33.33023 40.33719 1.000 27.26284 120 LEU A N 1
ATOM 473 C CA . LEU A 1 62 ? 37.44743 34.69786 40.20896 1.000 28.22275 120 LEU A CA 1
ATOM 474 C C . LEU A 1 62 ? 38.95148 34.79793 40.51538 1.000 30.07321 120 LEU A C 1
ATOM 475 O O . LEU A 1 62 ? 39.68528 35.45702 39.79663 1.000 26.47893 120 LEU A O 1
ATOM 480 N N . TRP A 1 63 ? 39.42938 34.17216 41.60095 1.000 25.22208 121 TRP A N 1
ATOM 481 C CA . TRP A 1 63 ? 40.84806 34.29218 41.93748 1.000 26.35976 121 TRP A CA 1
ATOM 482 C C . TRP A 1 63 ? 41.74044 33.71689 40.83258 1.000 25.15482 121 TRP A C 1
ATOM 483 O O . TRP A 1 63 ? 42.72925 34.34112 40.45522 1.000 28.69905 121 TRP A O 1
ATOM 494 N N . GLY A 1 64 ? 41.37762 32.56543 40.28592 1.000 27.22542 122 GLY A N 1
ATOM 495 C CA . GLY A 1 64 ? 42.18480 31.97037 39.21779 1.000 29.39924 122 GLY A CA 1
ATOM 496 C C . GLY A 1 64 ? 42.24994 32.84700 37.98288 1.000 29.47172 122 GLY A C 1
ATOM 497 O O . GLY A 1 64 ? 43.32643 33.05439 37.40394 1.000 31.68122 122 GLY A O 1
ATOM 498 N N . PHE A 1 65 ? 41.11276 33.46946 37.61842 1.000 31.97925 123 PHE A N 1
ATOM 499 C CA . PHE A 1 65 ? 41.13035 34.38809 36.47843 1.000 30.26729 123 PHE A CA 1
ATOM 500 C C . PHE A 1 65 ? 41.98911 35.61128 36.75719 1.000 31.35469 123 PHE A C 1
ATOM 501 O O . PHE A 1 65 ? 42.60052 36.16577 35.83904 1.000 31.93070 123 PHE A O 1
ATOM 509 N N . ILE A 1 66 ? 41.96730 36.11920 37.99490 1.000 26.74858 124 ILE A N 1
ATOM 510 C CA . ILE A 1 66 ? 42.77758 37.28152 38.31128 1.000 24.93584 124 ILE A CA 1
ATOM 511 C C . ILE A 1 66 ? 44.25281 36.92378 38.23371 1.000 26.38981 124 ILE A C 1
ATOM 512 O O . ILE A 1 66 ? 45.06293 37.68608 37.70035 1.000 26.91802 124 ILE A O 1
ATOM 517 N N . LYS A 1 67 ? 44.64362 35.81173 38.85872 1.000 28.44093 125 LYS A N 1
ATOM 518 C CA . LYS A 1 67 ? 46.09328 35.66640 39.01678 1.000 32.40813 125 LYS A CA 1
ATOM 519 C C . LYS A 1 67 ? 46.78358 35.21842 37.73174 1.000 35.54469 125 LYS A C 1
ATOM 520 O O . LYS A 1 67 ? 48.01712 35.34889 37.64881 1.000 38.78791 125 LYS A O 1
ATOM 526 N N . LYS A 1 68 ? 46.00712 34.76099 36.73326 1.000 35.63199 126 LYS A N 1
ATOM 527 C CA . LYS A 1 68 ? 46.45965 34.41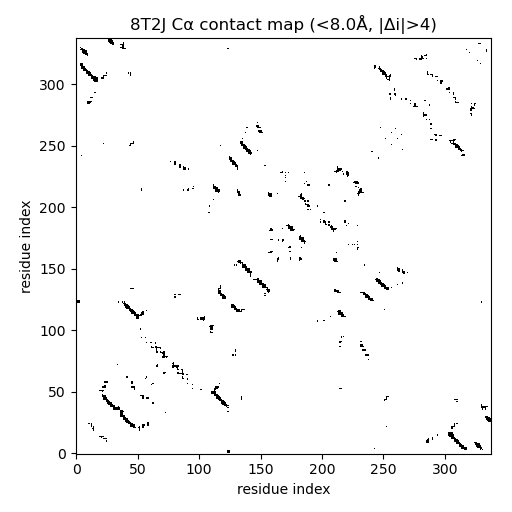955 35.36974 1.000 40.26297 126 LYS A CA 1
ATOM 528 C C . LYS A 1 68 ? 46.80114 35.61890 34.49677 1.000 44.54442 126 LYS A C 1
ATOM 529 O O . LYS A 1 68 ? 47.41642 35.43357 33.43297 1.000 44.12274 126 LYS A O 1
ATOM 535 N N . GLN A 1 69 ? 46.38572 36.82863 34.86411 1.000 33.67430 127 GLN A N 1
ATOM 536 C CA . GLN A 1 69 ? 46.46701 37.92896 33.91486 1.000 35.57269 127 GLN A CA 1
ATOM 537 C C . GLN A 1 69 ? 47.84959 38.56660 33.88802 1.000 33.58484 127 GLN A C 1
ATOM 538 O O . GLN A 1 69 ? 48.52039 38.68978 34.90928 1.000 36.56005 127 GLN A O 1
ATOM 544 N N . LYS A 1 70 ? 48.26303 38.99004 32.69587 1.000 44.75569 128 LYS A N 1
ATOM 545 C CA . LYS A 1 70 ? 49.59266 39.55250 32.53638 1.000 42.52702 128 LYS A CA 1
ATOM 546 C C . LYS A 1 70 ? 49.73313 40.79993 33.38794 1.000 42.51997 128 LYS A C 1
ATOM 547 O O . LYS A 1 70 ? 48.88200 41.69893 33.35316 1.000 40.08170 128 LYS A O 1
ATOM 553 N N . GLY A 1 71 ? 50.82752 40.86349 34.12742 1.000 38.60440 129 GLY A N 1
ATOM 554 C CA . GLY A 1 71 ? 51.11580 41.97854 34.97876 1.000 41.42509 129 GLY A CA 1
ATOM 555 C C . GLY A 1 71 ? 50.65399 41.78828 36.40267 1.000 33.89027 129 GLY A C 1
ATOM 556 O O . GLY A 1 71 ? 50.93124 42.64988 37.23406 1.000 34.21846 129 GLY A O 1
ATOM 557 N N . PHE A 1 72 ? 49.92977 40.70779 36.69930 1.000 37.69842 130 PHE A N 1
ATOM 558 C CA . PHE A 1 72 ? 49.40354 40.54509 38.05207 1.000 37.80844 130 PHE A CA 1
ATOM 559 C C . PHE A 1 72 ? 50.53322 40.50463 39.07806 1.000 41.66072 130 PHE A C 1
ATOM 560 O O . PHE A 1 72 ? 50.44022 41.14522 40.13772 1.000 36.75744 130 PHE A O 1
ATOM 568 N N . THR A 1 73 ? 51.61592 39.77397 38.77881 1.000 40.27817 131 THR A N 1
ATOM 569 C CA . THR A 1 73 ? 52.76495 39.70378 39.68119 1.000 41.38456 131 THR A CA 1
ATOM 570 C C . THR A 1 73 ? 53.78232 40.80354 39.43412 1.000 50.53796 131 THR A C 1
ATOM 571 O O . THR A 1 73 ? 54.89677 40.72954 39.96298 1.000 51.39267 131 THR A O 1
ATOM 575 N N . SER A 1 74 ? 53.45238 41.79186 38.61109 1.000 51.44800 132 SER A N 1
ATOM 576 C CA . SER A 1 74 ? 54.33748 42.92832 38.43316 1.000 45.51429 132 SER A CA 1
ATOM 577 C C . SER A 1 74 ? 54.47532 43.72452 39.72682 1.000 52.87612 132 SER A C 1
ATOM 578 O O . SER A 1 74 ? 53.56596 43.79584 40.56314 1.000 41.31873 132 SER A O 1
ATOM 581 N N . SER A 1 75 ? 55.64524 44.32535 39.88433 1.000 49.93298 133 SER A N 1
ATOM 582 C CA . SER A 1 75 ? 55.94466 45.15470 41.02919 1.000 44.08668 133 SER A CA 1
ATOM 583 C C . SER A 1 75 ? 55.37775 46.54885 40.87281 1.000 44.47861 133 SER A C 1
ATOM 584 O O . SER A 1 75 ? 55.44155 47.34091 41.82179 1.000 46.00009 133 SER A O 1
ATOM 587 N N . GLU A 1 76 ? 54.82280 46.86824 39.70192 1.000 41.90834 134 GLU A N 1
ATOM 588 C CA . GLU A 1 76 ? 54.24973 48.18411 39.47074 1.000 40.71575 134 GLU A CA 1
ATOM 589 C C . GLU A 1 76 ? 52.74939 48.09738 39.69499 1.000 43.39649 134 GLU A C 1
ATOM 590 O O . GLU A 1 76 ? 52.06716 47.35450 38.97244 1.000 45.26501 134 GLU A O 1
ATOM 596 N N . PRO A 1 77 ? 52.20960 48.85399 40.64739 1.000 41.45261 135 PRO A N 1
ATOM 597 C CA . PRO A 1 77 ? 50.78397 48.70662 41.01743 1.000 46.01573 135 PRO A CA 1
ATOM 598 C C . PRO A 1 77 ? 49.80245 49.00435 39.89207 1.000 47.15286 135 PRO A C 1
ATOM 599 O O . PRO A 1 77 ? 48.73165 48.38032 39.84316 1.000 36.24911 135 PRO A O 1
ATOM 603 N N . ALA A 1 78 ? 50.09782 49.99252 39.03350 1.000 40.39959 136 ALA A N 1
ATOM 604 C CA . ALA A 1 78 ? 49.20382 50.28325 37.90898 1.000 38.77445 136 ALA A CA 1
ATOM 605 C C . ALA A 1 78 ? 48.96135 49.03724 37.06464 1.000 42.60562 136 ALA A C 1
ATOM 606 O O . ALA A 1 78 ? 47.83215 48.79715 36.59564 1.000 36.06546 136 ALA A O 1
ATOM 608 N N . LYS A 1 79 ? 50.00268 48.21212 36.89226 1.000 37.14973 137 LYS A N 1
ATOM 609 C CA . LYS A 1 79 ? 49.89277 46.95227 36.16188 1.000 36.04780 137 LYS A CA 1
ATOM 610 C C . LYS A 1 79 ? 49.16692 45.88166 36.96173 1.000 39.93385 137 LYS A C 1
ATOM 611 O O . LYS A 1 79 ? 48.52959 45.01138 36.36922 1.000 35.66290 137 LYS A O 1
ATOM 617 N N . VAL A 1 80 ? 49.27915 45.89245 38.29259 1.000 33.96370 138 VAL A N 1
ATOM 618 C CA . VAL A 1 80 ? 48.53271 44.91067 39.07215 1.000 39.49193 138 VAL A CA 1
ATOM 619 C C . VAL A 1 80 ? 47.03837 45.20125 38.99290 1.000 29.49515 138 VAL A C 1
ATOM 620 O O . VAL A 1 80 ? 46.24153 44.29271 38.75658 1.000 35.72128 138 VAL A O 1
ATOM 624 N N . CYS A 1 81 ? 46.65635 46.46690 39.19715 1.000 32.63722 139 CYS A N 1
ATOM 625 C CA . CYS A 1 81 ? 45.24874 46.88463 39.08706 1.000 32.00594 139 CYS A CA 1
ATOM 626 C C . CYS A 1 81 ? 44.68713 46.57510 37.71191 1.000 32.22495 139 CYS A C 1
ATOM 627 O O . CYS A 1 81 ? 43.54477 46.11430 37.59262 1.000 33.93369 139 CYS A O 1
ATOM 630 N N . ALA A 1 82 ? 45.47146 46.85156 36.65764 1.000 31.62735 140 ALA A N 1
ATOM 631 C CA . ALA A 1 82 ? 45.04289 46.48487 35.31071 1.000 28.09329 140 ALA A CA 1
ATOM 632 C C . ALA A 1 82 ? 44.80772 44.98218 35.18634 1.000 31.10000 140 ALA A C 1
ATOM 633 O O . ALA A 1 82 ? 43.82473 44.55963 34.56534 1.000 30.76024 140 ALA A O 1
ATOM 635 N N . ALA A 1 83 ? 45.69300 44.14863 35.76679 1.000 31.61192 141 ALA A N 1
ATOM 636 C CA . ALA A 1 83 ? 45.45927 42.70254 35.72340 1.000 30.33134 141 ALA A CA 1
ATOM 637 C C . ALA A 1 83 ? 44.20565 42.30110 36.50895 1.000 30.42189 141 ALA A C 1
ATOM 638 O O . ALA A 1 83 ? 43.43704 41.41737 36.07853 1.000 28.92032 141 ALA A O 1
ATOM 640 N N . ILE A 1 84 ? 44.00473 42.89632 37.68402 1.000 27.07804 142 ILE A N 1
ATOM 641 C CA . ILE A 1 84 ? 42.79635 42.58466 38.45402 1.000 29.52256 142 ILE A CA 1
ATOM 642 C C . ILE A 1 84 ? 41.53705 42.93165 37.66160 1.000 27.89196 142 ILE A C 1
ATOM 643 O O . ILE A 1 84 ? 40.59747 42.13113 37.57417 1.000 26.86391 142 ILE A O 1
ATOM 648 N N . ARG A 1 85 ? 41.50519 44.11051 37.05264 1.000 28.69345 143 ARG A N 1
ATOM 649 C CA . ARG A 1 85 ? 40.36363 44.46479 36.20047 1.000 28.93908 143 ARG A CA 1
ATOM 650 C C . ARG A 1 85 ? 40.15191 43.42029 35.09685 1.000 31.44577 143 ARG A C 1
ATOM 651 O O . ARG A 1 85 ? 39.02215 42.99285 34.84206 1.000 26.94455 143 ARG A O 1
ATOM 659 N N . LYS A 1 86 ? 41.23273 42.97368 34.45457 1.000 29.18705 144 LYS A N 1
ATOM 660 C CA . LYS A 1 86 ? 41.08618 41.99188 33.38267 1.000 25.55258 144 LYS A CA 1
ATOM 661 C C . LYS A 1 86 ? 40.58072 40.67349 33.91599 1.000 27.99653 144 LYS A C 1
ATOM 662 O O . LYS A 1 86 ? 39.84846 39.95511 33.22294 1.000 28.00879 144 LYS A O 1
ATOM 668 N N . GLY A 1 87 ? 40.94743 40.31614 35.14544 1.000 28.11829 145 GLY A N 1
ATOM 669 C CA . GLY A 1 87 ? 40.42693 39.07205 35.69784 1.000 22.68964 145 GLY A CA 1
ATOM 670 C C . GLY A 1 87 ? 38.93364 39.12528 35.99249 1.000 22.64185 145 GLY A C 1
ATOM 671 O O . GLY A 1 87 ? 38.24703 38.12697 35.86645 1.000 25.71121 145 GLY A O 1
ATOM 672 N N . PHE A 1 88 ? 38.43367 40.26537 36.47038 1.000 23.33002 146 PHE A N 1
ATOM 673 C CA . PHE A 1 88 ? 36.96578 40.43322 36.59526 1.000 21.62495 146 PHE A CA 1
ATOM 674 C C . PHE A 1 88 ? 36.27292 40.21711 35.26214 1.000 22.56247 146 PHE A C 1
ATOM 675 O O . PHE A 1 88 ? 35.24084 39.52169 35.16002 1.000 23.91318 146 PHE A O 1
ATOM 683 N N . LEU A 1 89 ? 36.76264 40.90814 34.23706 1.000 24.56822 147 LEU A N 1
ATOM 684 C CA . LEU A 1 89 ? 36.19717 40.76831 32.89604 1.000 25.91391 147 LEU A CA 1
ATOM 685 C C . LEU A 1 89 ? 36.24807 39.33244 32.40570 1.000 26.72124 147 LEU A C 1
ATOM 686 O O . LEU A 1 89 ? 35.29217 38.83637 31.80035 1.000 23.81005 147 LEU A O 1
ATOM 691 N N . ALA A 1 90 ? 37.38800 38.65651 32.60778 1.000 25.51382 148 ALA A N 1
ATOM 692 C CA . ALA A 1 90 ? 37.50568 37.28357 32.11280 1.000 26.19208 148 ALA A CA 1
ATOM 693 C C . ALA A 1 90 ? 36.51434 36.38407 32.81344 1.000 23.02912 148 ALA A C 1
ATOM 694 O O . ALA A 1 90 ? 35.96579 35.46139 32.22107 1.000 24.32175 148 ALA A O 1
ATOM 696 N N . CYS A 1 91 ? 36.30790 36.61492 34.11439 1.000 22.93802 149 CYS A N 1
ATOM 697 C CA . CYS A 1 91 ? 35.35282 35.80914 34.86721 1.000 25.81106 149 CYS A CA 1
ATOM 698 C C . CYS A 1 91 ? 33.94985 36.05645 34.37349 1.000 26.18063 149 CYS A C 1
ATOM 699 O O . CYS A 1 91 ? 33.16651 35.11551 34.23101 1.000 26.65781 149 CYS A O 1
ATOM 702 N N . HIS A 1 92 ? 33.62227 37.33017 34.10529 1.000 21.69405 150 HIS A N 1
ATOM 703 C CA . HIS A 1 92 ? 32.31015 37.64963 33.54715 1.000 22.56868 150 HIS A CA 1
ATOM 704 C C . HIS A 1 92 ? 32.11922 36.94312 32.19421 1.000 25.37933 150 HIS A C 1
ATOM 705 O O . HIS A 1 92 ? 31.06634 36.34005 31.91720 1.000 25.01212 150 HIS A O 1
ATOM 712 N N . LEU A 1 93 ? 33.13377 37.04269 31.32467 1.000 26.83123 151 LEU A N 1
ATOM 713 C CA . LEU A 1 93 ? 33.01601 36.44428 29.99626 1.000 26.01589 151 LEU A CA 1
ATOM 714 C C . LEU A 1 93 ? 32.87617 34.92679 30.07977 1.000 27.77800 151 LEU A C 1
ATOM 715 O O . LEU A 1 93 ? 32.15664 34.32166 29.27260 1.000 26.75421 151 LEU A O 1
ATOM 720 N N . ALA A 1 94 ? 33.50709 34.29541 31.08185 1.000 29.05686 152 ALA A N 1
ATOM 721 C CA . ALA A 1 94 ? 33.34048 32.85720 31.28241 1.000 28.61784 152 ALA A CA 1
ATOM 722 C C . ALA A 1 94 ? 31.92186 32.47941 31.70213 1.000 30.48597 152 ALA A C 1
ATOM 723 O O . ALA A 1 94 ? 31.45426 31.37934 31.38937 1.000 30.02915 152 ALA A O 1
ATOM 725 N N . MET A 1 95 ? 31.24840 33.33888 32.48223 1.000 27.90515 153 MET A N 1
ATOM 726 C CA . MET A 1 95 ? 29.84504 33.10296 32.84525 1.000 28.83294 153 MET A CA 1
ATOM 727 C C . MET A 1 95 ? 28.95767 33.11446 31.60625 1.000 30.54848 153 MET A C 1
ATOM 728 O O . MET A 1 95 ? 28.04479 32.30251 31.46131 1.000 30.36435 153 MET A O 1
ATOM 733 N N . TRP A 1 96 ? 29.22206 34.03222 30.68914 1.000 31.60618 154 TRP A N 1
ATOM 734 C CA . TRP A 1 96 ? 28.45835 34.08117 29.43990 1.000 36.42109 154 TRP A CA 1
ATOM 735 C C . TRP A 1 96 ? 28.45667 32.73224 28.73343 1.000 35.15771 154 TRP A C 1
ATOM 736 O O . TRP A 1 96 ? 27.40885 32.23913 28.28768 1.000 33.15296 154 TRP A O 1
ATOM 747 N N . LYS A 1 97 ? 29.62125 32.09265 28.67521 1.000 34.07137 155 LYS A N 1
ATOM 748 C CA . LYS A 1 97 ? 29.74505 30.76409 28.09993 1.000 29.38988 155 LYS A CA 1
ATOM 749 C C . LYS A 1 97 ? 29.06225 29.69071 28.90801 1.000 41.96921 155 LYS A C 1
ATOM 750 O O . LYS A 1 97 ? 28.75280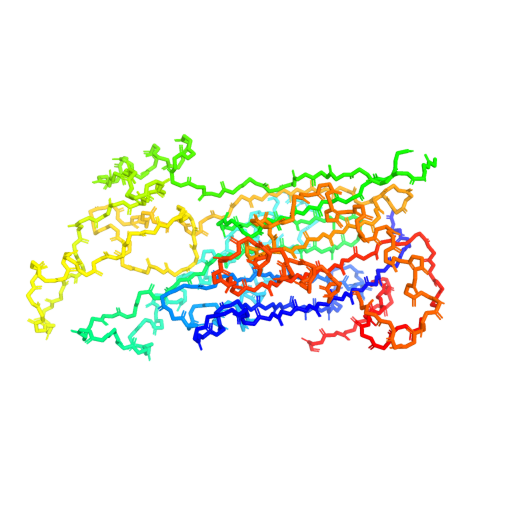 28.61947 28.35838 1.000 40.46727 155 LYS A O 1
ATOM 756 N N . LYS A 1 98 ? 28.89703 29.91077 30.21328 1.000 31.38212 156 LYS A N 1
ATOM 757 C CA . LYS A 1 98 ? 28.21872 28.97031 31.08761 1.000 34.47573 156 LYS A CA 1
ATOM 758 C C . LYS A 1 98 ? 26.70278 29.12790 31.06834 1.000 34.34823 156 LYS A C 1
ATOM 759 O O . LYS A 1 98 ? 25.99074 28.24754 31.56369 1.000 40.30719 156 LYS A O 1
ATOM 765 N N . LEU A 1 99 ? 26.20505 30.22293 30.50244 1.000 33.14850 157 LEU A N 1
ATOM 766 C CA . LEU A 1 99 ? 24.82108 30.63405 30.69967 1.000 31.82434 157 LEU A CA 1
ATOM 767 C C . LEU A 1 99 ? 23.85599 29.55886 30.25781 1.000 36.89719 157 LEU A C 1
ATOM 768 O O . LEU A 1 99 ? 22.80391 29.37202 30.87891 1.000 36.95654 157 LEU A O 1
ATOM 773 N N . ALA A 1 100 ? 24.19398 28.83674 29.18235 1.000 32.52034 158 ALA A N 1
ATOM 774 C CA . ALA A 1 100 ? 23.28078 27.80974 28.69247 1.000 41.88837 158 ALA A CA 1
ATOM 775 C C . ALA A 1 100 ? 23.10128 26.68248 29.71187 1.000 35.67486 158 ALA A C 1
ATOM 776 O O . ALA A 1 100 ? 22.01444 26.08397 29.78937 1.000 41.71779 158 ALA A O 1
ATOM 778 N N . GLU A 1 101 ? 24.13984 26.40211 30.51677 1.000 35.42354 159 GLU A N 1
ATOM 779 C CA . GLU A 1 101 ? 24.10877 25.35235 31.53822 1.000 37.31745 159 GLU A CA 1
ATOM 780 C C . GLU A 1 101 ? 23.37978 25.74323 32.83078 1.000 43.32629 159 GLU A C 1
ATOM 781 O O . GLU A 1 101 ? 22.94447 24.84552 33.57366 1.000 41.24893 159 GLU A O 1
ATOM 787 N N . TRP A 1 102 ? 23.27912 27.04296 33.15045 1.000 32.19557 160 TRP A N 1
ATOM 788 C CA . TRP A 1 102 ? 22.60266 27.47954 34.36433 1.000 29.46392 160 TRP A CA 1
ATOM 789 C C . TRP A 1 102 ? 21.08863 27.28760 34.23348 1.000 26.06153 160 TRP A C 1
ATOM 790 O O . TRP A 1 102 ? 20.54161 27.43298 33.14131 1.000 27.22275 160 TRP A O 1
ATOM 801 N N . PRO A 1 103 ? 20.37991 27.00784 35.33516 1.000 26.98077 161 PRO A N 1
ATOM 802 C CA . PRO A 1 103 ? 18.92305 26.75503 35.22271 1.000 28.75762 161 PRO A CA 1
ATOM 803 C C . PRO A 1 103 ? 18.11497 27.93213 34.70218 1.000 30.93034 161 PRO A C 1
ATOM 804 O O . PRO A 1 103 ? 18.40592 29.11295 34.98391 1.000 27.88501 161 PRO A O 1
ATOM 808 N N . LYS A 1 104 ? 17.05892 27.58246 33.94840 1.000 32.07142 162 LYS A N 1
ATOM 809 C CA . LYS A 1 104 ? 16.16198 28.58468 33.38817 1.000 31.54266 162 LYS A CA 1
ATOM 810 C C . LYS A 1 104 ? 15.33205 29.19887 34.50579 1.000 28.87674 162 LYS A C 1
ATOM 811 O O . LYS A 1 104 ? 15.16043 28.62223 35.59489 1.000 30.50896 162 LYS A O 1
ATOM 817 N N . THR A 1 105 ? 14.82213 30.39371 34.23515 1.000 29.81945 163 THR A N 1
ATOM 818 C CA . THR A 1 105 ? 13.93071 31.04697 35.17517 1.000 30.66635 163 THR A CA 1
ATOM 819 C C . THR A 1 105 ? 12.60343 30.28504 35.23199 1.000 29.82173 163 THR A C 1
ATOM 820 O O . THR A 1 105 ? 12.33813 29.41095 34.40721 1.000 31.04481 163 THR A O 1
ATOM 824 N N . MET A 1 106 ? 11.72089 30.70279 36.14741 1.000 36.30834 164 MET A N 1
ATOM 825 C CA . MET A 1 106 ? 10.39620 30.06819 36.22841 1.000 36.11228 164 MET A CA 1
ATOM 826 C C . MET A 1 106 ? 9.51576 30.34695 35.01545 1.000 42.43197 164 MET A C 1
ATOM 827 O O . MET A 1 106 ? 8.40617 29.79757 34.94471 1.000 45.02756 164 MET A O 1
ATOM 832 N N . THR A 1 107 ? 9.94898 31.19054 34.06924 1.000 39.10919 165 THR A N 1
ATOM 833 C CA . THR A 1 107 ? 9.21342 31.36357 32.82402 1.000 37.99651 165 THR A CA 1
ATOM 834 C C . THR A 1 107 ? 9.92021 30.72664 31.64427 1.000 44.50364 165 THR A C 1
ATOM 835 O O . THR A 1 107 ? 9.46836 30.88946 30.50960 1.000 45.79210 165 THR A O 1
ATOM 839 N N . GLY A 1 108 ? 10.99783 29.98490 31.87690 1.000 30.01751 166 GLY A N 1
ATOM 840 C CA . GLY A 1 108 ? 11.69916 29.32669 30.79837 1.000 37.65299 166 GLY A CA 1
ATOM 841 C C . GLY A 1 108 ? 12.76335 30.15358 30.11650 1.000 41.26526 166 GLY A C 1
ATOM 842 O O . GLY A 1 108 ? 13.27383 29.73718 29.06377 1.000 42.96850 166 GLY A O 1
ATOM 843 N N . LEU A 1 109 ? 13.14296 31.28185 30.68610 1.000 36.03112 167 LEU A N 1
ATOM 844 C CA . LEU A 1 109 ? 14.14385 32.12630 30.04617 1.000 34.48737 167 LEU A CA 1
ATOM 845 C C . LEU A 1 109 ? 15.52505 31.79936 30.58820 1.000 36.60847 167 LEU A C 1
ATOM 846 O O . LEU A 1 109 ? 15.63898 31.16286 31.64985 1.000 32.25919 167 LEU A O 1
ATOM 851 N N . PRO A 1 110 ? 16.59570 32.22892 29.89651 1.000 27.53689 168 PRO A N 1
ATOM 852 C CA . PRO A 1 110 ? 17.94790 32.04408 30.43450 1.000 26.41318 168 PRO A CA 1
ATOM 853 C C . PRO A 1 110 ? 18.11513 32.65937 31.83355 1.000 28.46244 168 PRO A C 1
ATOM 854 O O . PRO A 1 110 ? 17.43928 33.62765 32.20428 1.000 27.10862 168 PRO A O 1
ATOM 858 N N . SER A 1 111 ? 19.01591 32.05607 32.60574 1.000 25.16621 169 SER A N 1
ATOM 859 C CA . SER A 1 111 ? 19.24114 32.49128 33.99049 1.000 19.44308 169 SER A CA 1
ATOM 860 C C . SER A 1 111 ? 19.56267 33.98280 34.04362 1.000 27.09523 169 SER A C 1
ATOM 861 O O . SER A 1 111 ? 20.37126 34.48897 33.23599 1.000 24.76209 169 SER A O 1
ATOM 864 N N . THR A 1 112 ? 18.94864 34.69213 35.00978 1.000 24.97834 170 THR A N 1
ATOM 865 C CA . THR A 1 112 ? 19.29962 36.10471 35.19275 1.000 27.95327 170 THR A CA 1
ATOM 866 C C . THR A 1 112 ? 20.35842 36.28592 36.26869 1.000 25.80938 170 THR A C 1
ATOM 867 O O . THR A 1 112 ? 20.57698 37.40284 36.73839 1.000 27.79091 170 THR A O 1
ATOM 871 N N . SER A 1 113 ? 21.03743 35.21323 36.66598 1.000 24.68057 171 SER A N 1
ATOM 872 C CA . SER A 1 113 ? 21.89714 35.30624 37.85098 1.000 27.63365 171 SER A CA 1
ATOM 873 C C . SER A 1 113 ? 23.05284 36.30126 37.64638 1.000 21.98297 171 SER A C 1
ATOM 874 O O . SER A 1 113 ? 23.60474 36.43532 36.54423 1.000 25.81347 171 SER A O 1
ATOM 877 N N . GLY A 1 114 ? 23.36852 37.06681 38.69143 1.000 20.71969 172 GLY A N 1
ATOM 878 C CA . GLY A 1 114 ? 24.57578 37.88898 38.66904 1.000 21.94300 172 GLY A CA 1
ATOM 879 C C . GLY A 1 114 ? 25.03628 38.09069 40.09543 1.000 21.97029 172 GLY A C 1
ATOM 880 O O . GLY A 1 114 ? 24.47003 37.50611 41.01952 1.000 22.60497 172 GLY A O 1
ATOM 881 N N . THR A 1 115 ? 26.15660 38.80302 40.27407 1.000 22.92462 173 THR A N 1
ATOM 882 C CA . THR A 1 115 ? 26.65008 38.94239 41.65383 1.000 22.33090 173 THR A CA 1
ATOM 883 C C . THR A 1 115 ? 27.47343 40.21807 41.79796 1.000 24.30432 173 THR A C 1
ATOM 884 O O . THR A 1 115 ? 28.18748 40.59895 40.87118 1.000 21.50498 173 THR A O 1
ATOM 888 N N . THR A 1 116 ? 27.36205 40.90004 42.95229 1.000 18.17918 174 THR A N 1
ATOM 889 C CA . THR A 1 116 ? 28.44732 41.85459 43.21789 1.000 18.55414 174 THR A CA 1
ATOM 890 C C . THR A 1 116 ? 29.72773 41.06827 43.47627 1.000 23.67618 174 THR A C 1
ATOM 891 O O . THR A 1 116 ? 29.69288 39.85871 43.72049 1.000 23.02298 174 THR A O 1
ATOM 895 N N . ALA A 1 117 ? 30.86563 41.76307 43.49585 1.000 20.82694 175 ALA A N 1
ATOM 896 C CA . ALA A 1 117 ? 32.12555 41.11002 43.87394 1.000 23.87108 175 ALA A CA 1
ATOM 897 C C . ALA A 1 117 ? 33.08076 42.17602 44.38110 1.000 23.52392 175 ALA A C 1
ATOM 898 O O . ALA A 1 117 ? 33.29612 43.17819 43.69603 1.000 21.91334 175 ALA A O 1
ATOM 900 N N . SER A 1 118 ? 33.53482 42.02005 45.62461 1.000 20.95699 176 SER A N 1
ATOM 901 C CA . SER A 1 118 ? 34.49026 42.91007 46.24527 1.000 21.67799 176 SER A CA 1
ATOM 902 C C . SER A 1 118 ? 35.66268 42.05592 46.66897 1.000 23.15407 176 SER A C 1
ATOM 903 O O . SER A 1 118 ? 35.48609 41.04853 47.38049 1.000 20.58927 176 SER A O 1
ATOM 906 N N . VAL A 1 119 ? 36.85598 42.50166 46.29674 1.000 21.95869 177 VAL A N 1
ATOM 907 C CA . VAL A 1 119 ? 38.05280 41.69316 46.43447 1.000 22.43725 177 VAL A CA 1
ATOM 908 C C . VAL A 1 119 ? 39.09661 42.55662 47.13818 1.000 22.51214 177 VAL A C 1
ATOM 909 O O . VAL A 1 119 ? 39.25870 43.73808 46.82755 1.000 23.38373 177 VAL A O 1
ATOM 913 N N . VAL A 1 120 ? 39.81375 41.96730 48.08925 1.000 22.30230 178 VAL A N 1
ATOM 914 C CA . VAL A 1 120 ? 40.97982 42.59662 48.68292 1.000 23.10296 178 VAL A CA 1
ATOM 915 C C . VAL A 1 120 ? 42.12585 41.62408 48.45117 1.000 25.09563 178 VAL A C 1
ATOM 916 O O . VAL A 1 120 ? 41.97983 40.43872 48.76440 1.000 22.03106 178 VAL A O 1
ATOM 920 N N . ILE A 1 121 ? 43.26252 42.12298 47.96396 1.000 24.28149 179 ILE A N 1
ATOM 921 C CA . ILE A 1 121 ? 44.45555 41.28369 47.74395 1.000 29.19559 179 ILE A CA 1
ATOM 922 C C . ILE A 1 121 ? 45.62136 41.93615 48.46103 1.000 26.54434 179 ILE A C 1
ATOM 923 O O . ILE A 1 121 ? 45.87431 43.12346 48.25480 1.000 29.03535 179 ILE A O 1
ATOM 928 N N . ILE A 1 122 ? 46.24196 41.21015 49.40236 1.000 25.28283 180 ILE A N 1
ATOM 929 C CA . ILE A 1 122 ? 47.35473 41.73222 50.17526 1.000 26.22622 180 ILE A CA 1
ATOM 930 C C . ILE A 1 122 ? 48.62798 41.04868 49.68337 1.000 26.27774 180 ILE A C 1
ATOM 931 O O . ILE A 1 122 ? 48.70365 39.81893 49.63403 1.000 28.57053 180 ILE A O 1
ATOM 936 N N . ARG A 1 123 ? 49.59375 41.85180 49.28365 1.000 32.09082 181 ARG A N 1
ATOM 937 C CA . ARG A 1 123 ? 50.90500 41.35296 48.88493 1.000 33.95926 181 ARG A CA 1
ATOM 938 C C . ARG A 1 123 ? 51.93369 42.29406 49.48691 1.000 37.08400 181 ARG A C 1
ATOM 939 O O . ARG A 1 123 ? 51.91659 43.49301 49.18618 1.000 34.93857 181 ARG A O 1
ATOM 947 N N . GLY A 1 124 ? 52.81704 41.76256 50.34066 1.000 41.37373 182 GLY A N 1
ATOM 948 C CA . GLY A 1 124 ? 53.83024 42.63857 50.90388 1.000 31.43488 182 GLY A CA 1
ATOM 949 C C . GLY A 1 124 ? 53.12320 43.66442 51.74946 1.000 37.79824 182 GLY A C 1
ATOM 950 O O . GLY A 1 124 ? 52.24857 43.31653 52.53754 1.000 39.75059 182 GLY A O 1
ATOM 951 N N . MET A 1 125 ? 53.48205 44.94290 51.58883 1.000 38.21179 183 MET A N 1
ATOM 952 C CA . MET A 1 125 ? 52.85831 46.03234 52.33518 1.000 43.78104 183 MET A CA 1
ATOM 953 C C . MET A 1 125 ? 51.72190 46.70488 51.56087 1.000 40.02456 183 MET A C 1
ATOM 954 O O . MET A 1 125 ? 51.27492 47.78489 51.97021 1.000 42.80691 183 MET A O 1
ATOM 959 N N . LYS A 1 126 ? 51.28402 46.11758 50.44187 1.000 35.00750 184 LYS A N 1
ATOM 960 C CA . LYS A 1 126 ? 50.29299 46.73052 49.56726 1.000 35.85096 184 LYS A CA 1
ATOM 961 C C . LYS A 1 126 ? 48.97934 45.97324 49.67215 1.000 29.83715 184 LYS A C 1
ATOM 962 O O . LYS A 1 126 ? 48.96633 44.74451 49.69401 1.000 29.23803 184 LYS A O 1
ATOM 968 N N . MET A 1 127 ? 47.89504 46.72598 49.64706 1.000 34.07020 185 MET A N 1
ATOM 969 C CA . MET A 1 127 ? 46.53812 46.19731 49.65042 1.000 30.46530 185 MET A CA 1
ATOM 970 C C . MET A 1 127 ? 45.84325 46.74370 48.41808 1.000 25.57353 185 MET A C 1
ATOM 971 O O . MET A 1 127 ? 45.66587 47.96212 48.30892 1.000 31.53893 185 MET A O 1
ATOM 976 N N . TYR A 1 128 ? 45.44668 45.83777 47.51857 1.000 28.88697 186 TYR A N 1
ATOM 977 C CA . TYR A 1 128 ? 44.70446 46.13984 46.31411 1.000 22.24208 186 TYR A CA 1
ATOM 978 C C . TYR A 1 128 ? 43.24829 45.85949 46.59711 1.000 24.29461 186 TYR A C 1
ATOM 979 O O . TYR A 1 128 ? 42.92352 44.84606 47.21617 1.000 26.63316 186 TYR A O 1
ATOM 988 N N . VAL A 1 129 ? 42.37579 46.75498 46.15736 1.000 24.87132 187 VAL A N 1
ATOM 989 C CA . VAL A 1 129 ? 40.93124 46.62010 46.41267 1.000 25.45975 187 VAL A CA 1
ATOM 990 C C . VAL A 1 129 ? 40.26933 46.77897 45.05716 1.000 27.25687 187 VAL A C 1
ATOM 991 O O . VAL A 1 129 ? 40.54593 47.75979 44.35452 1.000 28.41829 187 VAL A O 1
ATOM 995 N N . ALA A 1 130 ? 39.40910 45.82555 44.69062 1.000 26.19303 188 ALA A N 1
ATOM 996 C CA . ALA A 1 130 ? 38.67441 45.91953 43.44462 1.000 23.49068 188 ALA A CA 1
ATOM 997 C C . ALA A 1 130 ? 37.22610 45.54502 43.68571 1.000 22.08251 188 ALA A C 1
ATOM 998 O O . ALA A 1 130 ? 36.95775 44.59157 44.42765 1.000 23.61258 188 ALA A O 1
ATOM 1000 N N . HIS A 1 131 ? 36.28679 46.28520 43.08135 1.000 19.99438 189 HIS A N 1
ATOM 1001 C CA . HIS A 1 131 ? 34.90789 45.87658 43.31880 1.000 21.50005 189 HIS A CA 1
ATOM 1002 C C . HIS A 1 131 ? 33.98426 46.23602 42.17382 1.000 23.41578 189 HIS A C 1
ATOM 1003 O O . HIS A 1 131 ? 34.19559 47.23441 41.47077 1.000 22.10588 189 HIS A O 1
ATOM 1010 N N . VAL A 1 132 ? 32.90607 45.45168 42.06226 1.000 22.84573 190 VAL A N 1
ATOM 1011 C CA . VAL A 1 132 ? 31.69844 45.83599 41.31659 1.000 20.32381 190 VAL A CA 1
ATOM 1012 C C . VAL A 1 132 ? 30.49529 45.66955 42.22904 1.000 25.70160 190 VAL A C 1
ATOM 1013 O O . VAL A 1 132 ? 30.30131 44.59290 42.80300 1.000 22.06793 190 VAL A O 1
ATOM 1017 N N . GLY A 1 133 ? 29.72170 46.74539 42.40701 1.000 22.56739 191 GLY A N 1
ATOM 1018 C CA . GLY A 1 133 ? 28.46788 46.62919 43.12478 1.000 21.52012 191 GLY A CA 1
ATOM 1019 C C . GLY A 1 133 ? 28.46516 47.37928 44.45261 1.000 24.64361 191 GLY A C 1
ATOM 1020 O O . GLY A 1 133 ? 29.05625 48.46156 44.57795 1.000 23.72752 191 GLY A O 1
ATOM 1021 N N . ASP A 1 134 ? 27.84393 46.79597 45.46316 1.000 19.53635 192 ASP A N 1
ATOM 1022 C CA . ASP A 1 134 ? 27.68356 47.54372 46.71766 1.000 18.05898 192 ASP A CA 1
ATOM 1023 C C . ASP A 1 134 ? 28.03542 46.69040 47.94603 1.000 22.70607 192 ASP A C 1
ATOM 1024 O O . ASP A 1 134 ? 27.47347 46.90708 49.03253 1.000 25.68538 192 ASP A O 1
ATOM 1029 N N . SER A 1 135 ? 28.98061 45.74100 47.80860 1.000 20.25604 193 SER A N 1
ATOM 1030 C CA . SER A 1 135 ? 29.50088 44.98768 48.96215 1.000 18.26611 193 SER A CA 1
ATOM 1031 C C . SER A 1 135 ? 30.74097 45.69731 49.49559 1.000 20.88100 193 SER A C 1
ATOM 1032 O O . SER A 1 135 ? 31.87264 45.32245 49.21891 1.000 26.63891 193 SER A O 1
ATOM 1035 N N . GLY A 1 136 ? 30.52788 46.71767 50.30217 1.000 26.03938 194 GLY A N 1
ATOM 1036 C CA . GLY A 1 136 ? 31.59790 47.66684 50.56395 1.000 21.96701 194 GLY A CA 1
ATOM 1037 C C . GLY A 1 136 ? 32.76818 47.10926 51.35943 1.000 24.06855 194 GLY A C 1
ATOM 1038 O O . GLY A 1 136 ? 32.70010 46.09781 52.06862 1.000 22.31018 194 GLY A O 1
ATOM 1039 N N . VAL A 1 137 ? 33.86141 47.85829 51.27772 1.000 23.45278 195 VAL A N 1
ATOM 1040 C CA . VAL A 1 137 ? 35.12448 47.54711 51.98785 1.000 24.51497 195 VAL A CA 1
ATOM 1041 C C . VAL A 1 137 ? 35.48830 48.75158 52.85511 1.000 20.79845 195 VAL A C 1
ATOM 1042 O O . VAL A 1 137 ? 35.46203 49.89944 52.39145 1.000 20.97498 195 VAL A O 1
ATOM 1046 N N . VAL A 1 138 ? 35.78423 48.49294 54.11194 1.000 22.76198 196 VAL A N 1
ATOM 1047 C CA . VAL A 1 138 ? 35.99065 49.56365 55.09783 1.000 23.50849 196 VAL A CA 1
ATOM 1048 C C . VAL A 1 138 ? 37.28740 49.28593 55.81861 1.000 25.69699 196 VAL A C 1
ATOM 1049 O O . VAL A 1 138 ? 37.55585 48.14051 56.18609 1.000 24.62043 196 VAL A O 1
ATOM 1053 N N . LEU A 1 139 ? 38.10939 50.32071 55.98345 1.000 22.85993 197 LEU A N 1
ATOM 1054 C CA . LEU A 1 139 ? 39.34696 50.19154 56.74871 1.000 23.22298 197 LEU A CA 1
ATOM 1055 C C . LEU A 1 139 ? 39.15805 50.82236 58.12928 1.000 27.04908 197 LEU A C 1
ATOM 1056 O O . LEU A 1 139 ? 38.39945 51.77847 58.28381 1.000 27.42625 197 LEU A O 1
ATOM 1061 N N . GLY A 1 140 ? 39.89752 50.31777 59.13199 1.000 28.12797 198 GLY A N 1
ATOM 1062 C CA . GLY A 1 140 ? 39.98631 51.05568 60.39696 1.000 25.15262 198 GLY A CA 1
ATOM 1063 C C . GLY A 1 140 ? 41.43931 51.49302 60.61839 1.000 29.28641 198 GLY A C 1
ATOM 1064 O O . GLY A 1 140 ? 42.34418 50.69007 60.50324 1.000 27.62114 198 GLY A O 1
ATOM 1065 N N . ILE A 1 141 ? 41.66933 52.76117 60.91697 1.000 29.44695 199 ILE A N 1
ATOM 1066 C CA . ILE A 1 141 ? 43.01130 53.30865 61.07165 1.000 30.49542 199 ILE A CA 1
ATOM 1067 C C . ILE A 1 141 ? 43.07107 53.97128 62.43718 1.000 34.76990 199 ILE A C 1
ATOM 1068 O O . ILE A 1 141 ? 42.12826 54.67025 62.83317 1.000 33.52977 199 ILE A O 1
ATOM 1073 N N . GLN A 1 142 ? 44.13609 53.68783 63.18009 1.000 35.74507 200 GLN A N 1
ATOM 1074 C CA . GLN A 1 142 ? 44.38845 54.31226 64.47451 1.000 41.80219 200 GLN A CA 1
ATOM 1075 C C . GLN A 1 142 ? 45.45146 55.38589 64.26239 1.000 42.65964 200 GLN A C 1
ATOM 1076 O O . GLN A 1 142 ? 46.54493 55.08645 63.77394 1.000 49.14389 200 GLN A O 1
ATOM 1082 N N . ASP A 1 143 ? 45.09235 56.64337 64.52415 1.000 57.43089 201 ASP A N 1
ATOM 1083 C CA . ASP A 1 143 ? 45.99510 57.77596 64.25972 1.000 61.63426 201 ASP A CA 1
ATOM 1084 C C . ASP A 1 143 ? 46.83612 58.11700 65.49400 1.000 61.25297 201 ASP A C 1
ATOM 1085 O O . ASP A 1 143 ? 48.06617 58.01961 65.45167 1.000 68.07698 201 ASP A O 1
ATOM 1090 N N . LYS A 1 146 ? 49.47830 56.86613 68.76340 1.000 65.77390 204 LYS A N 1
ATOM 1091 C CA . LYS A 1 146 ? 48.50259 55.97151 69.37256 1.000 71.30185 204 LYS A CA 1
ATOM 1092 C C . LYS A 1 146 ? 47.10225 56.59243 69.28998 1.000 74.45042 204 LYS A C 1
ATOM 1093 O O . LYS A 1 146 ? 46.91869 57.67914 68.72636 1.000 71.52229 204 LYS A O 1
ATOM 1099 N N . ASP A 1 147 ? 46.12922 55.87405 69.85143 1.000 70.51275 205 ASP A N 1
ATOM 1100 C CA . ASP A 1 147 ? 44.73618 56.28821 69.96966 1.000 73.59360 205 ASP A CA 1
ATOM 1101 C C . ASP A 1 147 ? 43.98673 55.17698 70.70383 1.000 69.55034 205 ASP A C 1
ATOM 1102 O O . ASP A 1 147 ? 44.35595 54.00525 70.57700 1.000 73.71490 205 ASP A O 1
ATOM 1107 N N . ASP A 1 148 ? 42.94465 55.50491 71.46434 1.000 62.52896 206 ASP A N 1
ATOM 1108 C CA . ASP A 1 148 ? 41.97934 54.49546 71.89771 1.000 69.38661 206 ASP A CA 1
ATOM 1109 C C . ASP A 1 148 ? 40.72402 54.49123 71.00753 1.000 57.94284 206 ASP A C 1
ATOM 1110 O O . ASP A 1 148 ? 39.72926 53.84341 71.33576 1.000 58.77388 206 ASP A O 1
ATOM 1115 N N . PHE A 1 149 ? 40.75839 55.20497 69.88711 1.000 54.91690 207 PHE A N 1
ATOM 1116 C CA . PHE A 1 149 ? 39.65889 55.25610 68.93540 1.000 41.51848 207 PHE A CA 1
ATOM 1117 C C . PHE A 1 149 ? 40.20309 54.86799 67.57712 1.000 36.32794 207 PHE A C 1
ATOM 1118 O O . PHE A 1 149 ? 41.21321 55.41710 67.13729 1.000 42.73034 207 PHE A O 1
ATOM 1126 N N . VAL A 1 150 ? 39.57086 53.89277 66.93849 1.000 33.35591 208 VAL A N 1
ATOM 1127 C CA . VAL A 1 150 ? 39.92443 53.50548 65.57143 1.000 28.47790 208 VAL A CA 1
ATOM 1128 C C . VAL A 1 150 ? 38.86171 54.10026 64.64591 1.000 28.87250 208 VAL A C 1
ATOM 1129 O O . VAL A 1 150 ? 37.65266 53.91217 64.86888 1.000 29.65314 208 VAL A O 1
ATOM 1133 N N . ARG A 1 151 ? 39.31399 54.79338 63.60561 1.000 30.30718 209 ARG A N 1
ATOM 1134 C CA . ARG A 1 151 ? 38.47330 55.57886 62.69870 1.000 29.43353 209 ARG A CA 1
ATOM 1135 C C . ARG A 1 151 ? 38.14609 54.75190 61.45991 1.000 26.36592 209 ARG A C 1
ATOM 1136 O O . ARG A 1 151 ? 39.04779 54.17972 60.83707 1.000 26.33642 209 ARG A O 1
ATOM 1144 N N . ALA A 1 152 ? 36.89145 54.78087 61.02947 1.000 28.12163 210 ALA A N 1
ATOM 1145 C CA . ALA A 1 152 ? 36.54415 54.04993 59.81381 1.000 27.08571 210 ALA A CA 1
ATOM 1146 C C . ALA A 1 152 ? 36.83943 54.86504 58.55890 1.000 29.75749 210 ALA A C 1
ATOM 1147 O O . ALA A 1 152 ? 36.54008 56.06010 58.50583 1.000 29.27372 210 ALA A O 1
ATOM 1149 N N . VAL A 1 153 ? 37.31995 54.19144 57.49907 1.000 25.80778 211 VAL A N 1
ATOM 1150 C CA . VAL A 1 153 ? 37.48903 54.83658 56.19133 1.000 31.68963 211 VAL A CA 1
ATOM 1151 C C . VAL A 1 153 ? 36.80059 53.96692 55.15802 1.000 37.23328 211 VAL A C 1
ATOM 1152 O O . VAL A 1 153 ? 37.14125 52.78910 55.03040 1.000 29.94844 211 VAL A O 1
ATOM 1156 N N . GLU A 1 154 ? 35.87090 54.53133 54.39112 1.000 30.57654 212 GLU A N 1
ATOM 1157 C CA . GLU A 1 154 ? 35.23224 53.73947 53.33520 1.000 29.97213 212 GLU A CA 1
ATOM 1158 C C . GLU A 1 154 ? 36.08354 53.82085 52.07137 1.000 35.05738 212 GLU A C 1
ATOM 1159 O O . GLU A 1 154 ? 36.27466 54.91404 51.52443 1.000 37.58909 212 GLU A O 1
ATOM 1165 N N . VAL A 1 155 ? 36.60224 52.68041 51.58880 1.000 27.81265 213 VAL A N 1
ATOM 1166 C CA . VAL A 1 155 ? 37.54318 52.75112 50.46396 1.000 27.36368 213 VAL A CA 1
ATOM 1167 C C . VAL A 1 155 ? 36.91809 52.28957 49.14201 1.000 32.14064 213 VAL A C 1
ATOM 1168 O O . VAL A 1 155 ? 37.59059 52.34221 48.09729 1.000 29.86597 213 VAL A O 1
ATOM 1172 N N . THR A 1 156 ? 35.63344 51.91252 49.14966 1.000 28.41497 214 THR A N 1
ATOM 1173 C CA . THR A 1 156 ? 34.88858 51.62221 47.93180 1.000 27.20772 214 THR A CA 1
ATOM 1174 C C . THR A 1 156 ? 33.65656 52.51998 47.90098 1.000 34.23645 214 THR A C 1
ATOM 1175 O O . THR A 1 156 ? 33.13827 52.92189 48.93898 1.000 31.38642 214 THR A O 1
ATOM 1179 N N . GLN A 1 157 ? 33.21066 52.87227 46.69802 1.000 29.86487 215 GLN A N 1
ATOM 1180 C CA . GLN A 1 157 ? 31.95899 53.59696 46.54546 1.000 28.08806 215 GLN A CA 1
ATOM 1181 C C . GLN A 1 157 ? 30.94011 52.63547 45.95073 1.000 28.58642 215 GLN A C 1
ATOM 1182 O O . GLN A 1 157 ? 31.23877 52.00590 44.92447 1.000 28.33740 215 GLN A O 1
ATOM 1188 N N . ASP A 1 158 ? 29.69785 52.58785 46.52023 1.000 24.99497 216 ASP A N 1
ATOM 1189 C CA . ASP A 1 158 ? 28.70040 51.66083 45.97507 1.000 23.39028 216 ASP A CA 1
ATOM 1190 C C . ASP A 1 158 ? 28.30776 52.05950 44.55664 1.000 29.54061 216 ASP A C 1
ATOM 1191 O O . ASP A 1 158 ? 28.05103 53.24110 44.27661 1.000 26.19097 216 ASP A O 1
ATOM 1196 N N . HIS A 1 159 ? 28.23666 51.07273 43.65147 1.000 24.30540 217 HIS A N 1
ATOM 1197 C CA . HIS A 1 159 ? 27.84760 51.36145 42.26839 1.000 22.29654 217 HIS A CA 1
ATOM 1198 C C . HIS A 1 159 ? 26.33618 51.37935 42.18542 1.000 23.85740 217 HIS A C 1
ATOM 1199 O O . HIS A 1 159 ? 25.70438 50.46119 41.69063 1.000 25.59022 217 HIS A O 1
ATOM 1206 N N . LYS A 1 160 ? 25.76760 52.46798 42.65194 1.000 23.57945 218 LYS A N 1
ATOM 1207 C CA . LYS A 1 160 ? 24.31038 52.58348 42.59025 1.000 23.01770 218 LYS A CA 1
ATOM 1208 C C . LYS A 1 160 ? 23.92853 53.14994 41.20858 1.000 23.81562 218 LYS A C 1
ATOM 1209 O O . LYS A 1 160 ? 24.69627 53.90710 40.61121 1.000 26.65602 218 LYS A O 1
ATOM 1215 N N . PRO A 1 161 ? 22.74333 52.79509 40.68758 1.000 25.47337 219 PRO A N 1
ATOM 1216 C CA . PRO A 1 161 ? 22.35733 53.25978 39.32267 1.000 21.98026 219 PRO A CA 1
ATOM 1217 C C . PRO A 1 161 ? 22.29552 54.76624 39.20870 1.000 24.55055 219 PRO A C 1
ATOM 1218 O O . PRO A 1 161 ? 22.55768 55.29944 38.12525 1.000 29.01625 219 PRO A O 1
ATOM 1222 N N . GLU A 1 162 ? 21.96013 55.46392 40.30133 1.000 26.48117 220 GLU A N 1
ATOM 1223 C CA . GLU A 1 162 ? 21.86183 56.91553 40.20650 1.000 27.76949 220 GLU A CA 1
ATOM 1224 C C . GLU A 1 162 ? 23.18961 57.62671 40.41918 1.000 27.51829 220 GLU A C 1
ATOM 1225 O O . GLU A 1 162 ? 23.25796 58.86190 40.24571 1.000 28.04052 220 GLU A O 1
ATOM 1231 N N . LEU A 1 163 ? 24.24664 56.89981 40.75337 1.000 24.02470 221 LEU A N 1
ATOM 1232 C CA . LEU A 1 163 ? 25.56860 57.51807 40.72788 1.000 30.41149 221 LEU A CA 1
ATOM 1233 C C . LEU A 1 163 ? 25.82413 58.15954 39.35930 1.000 33.61147 221 LEU A C 1
ATOM 1234 O O . LEU A 1 163 ? 25.55203 57.52404 38.31707 1.000 32.63274 221 LEU A O 1
ATOM 1239 N N . PRO A 1 164 ? 26.31275 59.41552 39.30202 1.000 28.27936 222 PRO A N 1
ATOM 1240 C CA . PRO A 1 164 ? 26.28942 60.10650 37.99876 1.000 28.46549 222 PRO A CA 1
ATOM 1241 C C . PRO A 1 164 ? 27.07782 59.40622 36.90159 1.000 30.85358 222 PRO A C 1
ATOM 1242 O O . PRO A 1 164 ? 26.58470 59.33850 35.77088 1.000 32.63175 222 PRO A O 1
ATOM 1246 N N . LYS A 1 165 ? 28.31029 58.94067 37.17319 1.000 29.44858 223 LYS A N 1
ATOM 1247 C CA . LYS A 1 165 ? 29.06589 58.20143 36.15920 1.000 31.49481 223 LYS A CA 1
ATOM 1248 C C . LYS A 1 165 ? 28.28571 56.99579 35.65705 1.000 31.69105 223 LYS A C 1
ATOM 1249 O O . LYS A 1 165 ? 28.35177 56.65068 34.47343 1.000 31.67515 223 LYS A O 1
ATOM 1255 N N . GLU A 1 166 ? 27.54089 56.33203 36.54440 1.000 26.73538 224 GLU A N 1
ATOM 1256 C CA . GLU A 1 166 ? 26.83500 55.11203 36.14640 1.000 28.04620 224 GLU A CA 1
ATOM 1257 C C . GLU A 1 166 ? 25.60542 55.44092 35.32684 1.000 24.58914 224 GLU A C 1
ATOM 1258 O O . GLU A 1 166 ? 25.37354 54.86926 34.24856 1.000 24.16958 224 GLU A O 1
ATOM 1264 N N . ARG A 1 167 ? 24.79469 56.37985 35.81277 1.000 28.74204 225 ARG A N 1
ATOM 1265 C CA . ARG A 1 167 ? 23.61365 56.77474 35.03176 1.000 24.47180 225 ARG A CA 1
ATOM 1266 C C . ARG A 1 167 ? 24.00991 57.26991 33.62799 1.000 27.01640 225 ARG A C 1
ATOM 1267 O O . ARG A 1 167 ? 23.33728 56.96389 32.64140 1.000 26.32266 225 ARG A O 1
ATOM 1275 N N . GLU A 1 168 ? 25.11338 58.00486 33.50526 1.000 28.61522 226 GLU A N 1
ATOM 1276 C CA . GLU A 1 168 ? 25.54079 58.46135 32.17871 1.000 30.30031 226 GLU A CA 1
ATOM 1277 C C . GLU A 1 168 ? 25.79452 57.29091 31.24332 1.000 30.32383 226 GLU A C 1
ATOM 1278 O O . GLU A 1 168 ? 25.36491 57.29328 30.08149 1.000 27.65170 226 GLU A O 1
ATOM 1284 N N . ARG A 1 169 ? 26.46734 56.26438 31.75370 1.000 27.10097 227 ARG A N 1
ATOM 1285 C CA . ARG A 1 169 ? 26.81165 55.07160 30.97926 1.000 28.64379 227 ARG A CA 1
ATOM 1286 C C . ARG A 1 169 ? 25.55292 54.31790 30.59110 1.000 32.38640 227 ARG A C 1
ATOM 1287 O O . ARG A 1 169 ? 25.39597 53.93519 29.42931 1.000 27.41641 227 ARG A O 1
ATOM 1295 N N . ILE A 1 170 ? 24.61272 54.17406 31.54541 1.000 25.93785 228 ILE A N 1
ATOM 1296 C CA . ILE A 1 170 ? 23.36965 53.45002 31.29979 1.000 21.88415 228 ILE A CA 1
ATOM 1297 C C . ILE A 1 170 ? 22.50643 54.19029 30.28510 1.000 33.17925 228 ILE A C 1
ATOM 1298 O O . ILE A 1 170 ? 22.02335 53.59165 29.32094 1.000 27.42423 228 ILE A O 1
ATOM 1303 N N . GLU A 1 171 ? 22.31595 55.50753 30.47203 1.000 27.24154 229 GLU A N 1
ATOM 1304 C CA . GLU A 1 171 ? 21.50071 56.26351 29.50503 1.000 29.77364 229 GLU A CA 1
ATOM 1305 C C . GLU A 1 171 ? 22.14765 56.28580 28.11839 1.000 29.36122 229 GLU A C 1
ATOM 1306 O O . GLU A 1 171 ? 21.43246 56.26697 27.11522 1.000 28.55836 229 GLU A O 1
ATOM 1312 N N . GLY A 1 172 ? 23.47543 56.29632 28.04761 1.000 31.42174 230 GLY A N 1
ATOM 1313 C CA . GLY A 1 172 ? 24.15543 56.28588 26.76289 1.000 29.49764 230 GLY A CA 1
ATOM 1314 C C . GLY A 1 172 ? 23.95036 55.01981 25.96362 1.000 37.36458 230 GLY A C 1
ATOM 1315 O O . GLY A 1 172 ? 24.05415 55.04821 24.73060 1.000 32.06701 230 GLY A O 1
ATOM 1316 N N . LEU A 1 173 ? 23.65330 53.88819 26.63495 1.000 32.25247 231 LEU A N 1
ATOM 1317 C CA . LEU A 1 173 ? 23.36273 52.63607 25.93734 1.000 32.72783 231 LEU A CA 1
ATOM 1318 C C . LEU A 1 173 ? 21.89272 52.48596 25.63258 1.000 30.08473 231 LEU A C 1
ATOM 1319 O O . LEU A 1 173 ? 21.49077 51.46566 25.06112 1.000 32.74069 231 LEU A O 1
ATOM 1324 N N . GLY A 1 174 ? 21.07916 53.46603 26.01416 1.000 30.50082 232 GLY A N 1
ATOM 1325 C CA . GLY A 1 174 ? 19.65404 53.40771 25.76800 1.000 34.02001 232 GLY A CA 1
ATOM 1326 C C . GLY A 1 174 ? 18.78931 52.96733 26.92887 1.000 37.40812 232 GLY A C 1
ATOM 1327 O O . GLY A 1 174 ? 17.58682 52.76767 26.72765 1.000 34.98827 232 GLY A O 1
ATOM 1328 N N . GLY A 1 175 ? 19.36067 52.76688 28.11686 1.000 30.70494 233 GLY A N 1
ATOM 1329 C CA . GLY A 1 175 ? 18.60087 52.37892 29.28410 1.000 25.20959 233 GLY A CA 1
ATOM 1330 C C . GLY A 1 175 ? 18.18652 53.60987 30.07035 1.000 28.51292 233 GLY A C 1
ATOM 1331 O O . GLY A 1 175 ? 18.39592 54.75027 29.65365 1.000 31.52970 233 GLY A O 1
ATOM 1332 N N . SER A 1 176 ? 17.56986 53.37516 31.22454 1.000 34.05709 234 SER A N 1
ATOM 1333 C CA . SER A 1 176 ? 17.19162 54.50274 32.07395 1.000 28.13666 234 SER A CA 1
ATOM 1334 C C . SER A 1 176 ? 17.35182 54.09071 33.53868 1.000 26.88362 234 SER A C 1
ATOM 1335 O O . SER A 1 176 ? 17.45571 52.91580 33.86966 1.000 29.05114 234 SER A O 1
ATOM 1338 N N . VAL A 1 177 ? 17.37892 55.07296 34.41668 1.000 28.96885 235 VAL A N 1
ATOM 1339 C CA . VAL A 1 177 ? 17.40814 54.81558 35.86149 1.000 27.39133 235 VAL A CA 1
ATOM 1340 C C . VAL A 1 177 ? 16.11503 55.39103 36.41103 1.000 37.83956 235 VAL A C 1
ATOM 1341 O O . VAL A 1 177 ? 15.81859 56.57107 36.18830 1.000 42.72759 235 VAL A O 1
ATOM 1345 N N . MET A 1 178 ? 15.34391 54.57185 37.11083 1.000 33.95909 236 MET A N 1
ATOM 1346 C CA . MET A 1 178 ? 14.02407 55.00165 37.54514 1.000 42.65483 236 MET A CA 1
ATOM 1347 C C . MET A 1 178 ? 13.81300 54.66302 39.00637 1.000 37.58449 236 MET A C 1
ATOM 1348 O O . MET A 1 178 ? 14.25429 53.61992 39.47868 1.000 38.64653 236 MET A O 1
ATOM 1353 N N . ASN A 1 179 ? 13.15706 55.55590 39.72138 1.000 38.51795 237 ASN A N 1
ATOM 1354 C CA . ASN A 1 179 ? 12.78653 55.27882 41.09787 1.000 39.11764 237 ASN A CA 1
ATOM 1355 C C . ASN A 1 179 ? 11.55990 54.37469 41.06958 1.000 59.71757 237 ASN A C 1
ATOM 1356 O O . ASN A 1 179 ? 10.47876 54.79910 40.63874 1.000 55.45478 237 ASN A O 1
ATOM 1361 N N . LYS A 1 180 ? 11.73586 53.10787 41.47075 1.000 56.93823 238 LYS A N 1
ATOM 1362 C CA . LYS A 1 180 ? 10.64428 52.13215 41.58071 1.000 59.20657 238 LYS A CA 1
ATOM 1363 C C . LYS A 1 180 ? 10.45996 51.80785 43.06163 1.000 56.23464 238 LYS A C 1
ATOM 1364 O O . LYS A 1 180 ? 11.30304 51.12885 43.66118 1.000 54.44887 238 LYS A O 1
ATOM 1370 N N . SER A 1 181 ? 9.36391 52.30555 43.64551 1.000 66.95762 239 SER A N 1
ATOM 1371 C CA . SER A 1 181 ? 9.02073 52.07198 45.06015 1.000 69.11006 239 SER A CA 1
ATOM 1372 C C . SER A 1 181 ? 10.13789 52.54583 45.98720 1.000 56.44348 239 SER A C 1
ATOM 1373 O O . SER A 1 181 ? 10.56077 51.83813 46.90263 1.000 64.52547 239 SER A O 1
ATOM 1376 N N . GLY A 1 182 ? 10.61133 53.76500 45.74579 1.000 57.26692 240 GLY A N 1
ATOM 1377 C CA . GLY A 1 182 ? 11.62059 54.37116 46.58021 1.000 52.79937 240 GLY A CA 1
ATOM 1378 C C . GLY A 1 182 ? 13.04920 53.94973 46.31290 1.000 54.06079 240 GLY A C 1
ATOM 1379 O O . GLY A 1 182 ? 13.96250 54.55038 46.88774 1.000 59.69615 240 GLY A O 1
ATOM 1380 N N . VAL A 1 183 ? 13.29280 52.95122 45.46133 1.000 54.11594 241 VAL A N 1
ATOM 1381 C CA . VAL A 1 183 ? 14.65089 52.50303 45.14926 1.000 52.84432 241 VAL A CA 1
ATOM 1382 C C . VAL A 1 183 ? 14.94173 52.78646 43.67594 1.000 44.93177 241 VAL A C 1
ATOM 1383 O O . VAL A 1 183 ? 14.13490 52.44233 42.80560 1.000 40.51504 241 VAL A O 1
ATOM 1387 N N . ASN A 1 184 ? 16.09007 53.41055 43.40547 1.000 38.53605 242 ASN A N 1
ATOM 1388 C CA . ASN A 1 184 ? 16.50934 53.65078 42.02634 1.000 34.65716 242 ASN A CA 1
ATOM 1389 C C . ASN A 1 184 ? 16.94736 52.33576 41.38883 1.000 37.52567 242 ASN A C 1
ATOM 1390 O O . ASN A 1 184 ? 17.68056 51.55405 41.99862 1.000 32.81364 242 ASN A O 1
ATOM 1395 N N . ARG A 1 185 ? 16.47908 52.07405 40.17400 1.000 30.44774 243 ARG A N 1
ATOM 1396 C CA . ARG A 1 185 ? 16.77096 50.79101 39.55267 1.000 29.90004 243 ARG A CA 1
ATOM 1397 C C . ARG A 1 185 ? 17.13471 51.01490 38.09845 1.000 29.76650 243 ARG A C 1
ATOM 1398 O O . ARG A 1 185 ? 16.71771 52.00374 37.47298 1.000 25.27751 243 ARG A O 1
ATOM 1406 N N . VAL A 1 186 ? 18.01042 50.13516 37.60995 1.000 26.09666 244 VAL A N 1
ATOM 1407 C CA . VAL A 1 186 ? 18.32911 50.09271 36.17805 1.000 26.06354 244 VAL A CA 1
ATOM 1408 C C . VAL A 1 186 ? 17.10186 49.56863 35.43879 1.000 29.80423 244 VAL A C 1
ATOM 1409 O O . VAL A 1 186 ? 16.50984 48.55419 35.83494 1.000 31.22636 244 VAL A O 1
ATOM 1413 N N . VAL A 1 187 ? 16.70915 50.24919 34.36474 1.000 33.35634 245 VAL A N 1
ATOM 1414 C CA . VAL A 1 187 ? 15.59017 49.82881 33.52662 1.000 34.21982 245 VAL A CA 1
ATOM 1415 C C . VAL A 1 187 ? 16.13537 49.59703 32.12122 1.000 33.64318 245 VAL A C 1
ATOM 1416 O O . VAL A 1 187 ? 16.59832 50.53888 31.47586 1.000 30.66698 245 VAL A O 1
ATOM 1420 N N . TRP A 1 188 ? 16.06878 48.35076 31.65724 1.000 29.35676 246 TRP A N 1
ATOM 1421 C CA . TRP A 1 188 ? 16.53981 47.92485 30.35392 1.000 29.72030 246 TRP A CA 1
ATOM 1422 C C . TRP A 1 188 ? 15.41724 47.15516 29.65986 1.000 36.81072 246 TRP A C 1
ATOM 1423 O O . TRP A 1 188 ? 14.85450 46.21848 30.24143 1.000 35.80210 246 TRP A O 1
ATOM 1434 N N . LYS A 1 189 ? 15.07820 47.55866 28.42974 1.000 35.67021 247 LYS A N 1
ATOM 1435 C CA . LYS A 1 189 ? 13.93335 46.98491 27.72307 1.000 39.97750 247 LYS A CA 1
ATOM 1436 C C . LYS A 1 189 ? 14.29378 46.34810 26.38521 1.000 46.69136 247 LYS A C 1
ATOM 1437 O O . LYS A 1 189 ? 13.40476 46.18637 25.53803 1.000 48.97891 247 LYS A O 1
ATOM 1443 N N . ARG A 1 190 ? 15.57308 46.01050 26.15717 1.000 45.77720 248 ARG A N 1
ATOM 1444 C CA . ARG A 1 190 ? 16.00686 45.36294 24.91865 1.000 47.55298 248 ARG A CA 1
ATOM 1445 C C . ARG A 1 190 ? 16.16166 43.86843 25.16536 1.000 49.41163 248 ARG A C 1
ATOM 1446 O O . ARG A 1 190 ? 17.06222 43.46475 25.92032 1.000 41.96073 248 ARG A O 1
ATOM 1454 N N . PRO A 1 191 ? 15.29494 43.02633 24.61384 1.000 47.77022 249 PRO A N 1
ATOM 1455 C CA . PRO A 1 191 ? 15.30681 41.60635 24.97882 1.000 51.61733 249 PRO A CA 1
ATOM 1456 C C . PRO A 1 191 ? 16.35114 40.80408 24.20561 1.000 50.36660 249 PRO A C 1
ATOM 1457 O O . PRO A 1 191 ? 16.77702 41.16865 23.10313 1.000 47.25747 249 PRO A O 1
ATOM 1461 N N . ALA A 1 192 ? 16.76810 39.70011 24.83778 1.000 41.26989 250 ALA A N 1
ATOM 1462 C CA . ALA A 1 192 ? 17.64396 38.69437 24.24174 1.000 43.53243 250 ALA A CA 1
ATOM 1463 C C . ALA A 1 192 ? 16.78817 37.73519 23.42450 1.000 54.19907 250 ALA A C 1
ATOM 1464 O O . ALA A 1 192 ? 16.10202 36.87368 23.99267 1.000 44.14053 250 ALA A O 1
ATOM 1466 N N . LEU A 1 193 ? 16.86930 37.85927 22.09819 1.000 42.46384 251 LEU A N 1
ATOM 1467 C CA . LEU A 1 193 ? 16.04689 37.12412 21.14757 1.000 51.89023 251 LEU A CA 1
ATOM 1468 C C . LEU A 1 193 ? 16.86766 36.06690 20.42406 1.000 54.56369 251 LEU A C 1
ATOM 1469 O O . LEU A 1 193 ? 17.99867 36.32837 20.00430 1.000 61.38272 251 LEU A O 1
ATOM 1474 N N . THR A 1 194 ? 16.27092 34.89301 20.23734 1.000 56.95702 252 THR A N 1
ATOM 1475 C CA . THR A 1 194 ? 16.91063 33.75238 19.58948 1.000 61.84202 252 THR A CA 1
ATOM 1476 C C . THR A 1 194 ? 16.05593 33.24195 18.42219 1.000 65.79893 252 THR A C 1
ATOM 1477 O O . THR A 1 194 ? 14.93288 33.70809 18.18580 1.000 56.41688 252 THR A O 1
ATOM 1481 N N . HIS A 1 195 ? 16.61291 32.27790 17.67296 1.000 53.32355 253 HIS A N 1
ATOM 1482 C CA . HIS A 1 195 ? 15.88116 31.62067 16.58713 1.000 59.06189 253 HIS A CA 1
ATOM 1483 C C . HIS A 1 195 ? 15.00106 30.48561 17.09106 1.000 68.19342 253 HIS A C 1
ATOM 1484 O O . HIS A 1 195 ? 13.91297 30.25354 16.54887 1.000 66.19060 253 HIS A O 1
ATOM 1491 N N . ASN A 1 196 ? 15.48171 29.74097 18.09157 1.000 69.57995 254 ASN A N 1
ATOM 1492 C CA . ASN A 1 196 ? 14.84946 28.51337 18.56468 1.000 73.54427 254 ASN A CA 1
ATOM 1493 C C . ASN A 1 196 ? 14.03543 28.70097 19.84011 1.000 73.48300 254 ASN A C 1
ATOM 1494 O O . ASN A 1 196 ? 13.27219 27.79878 20.20256 1.000 75.83136 254 ASN A O 1
ATOM 1499 N N . GLY A 1 197 ? 14.16380 29.84574 20.51267 1.000 73.45343 255 GLY A N 1
ATOM 1500 C CA . GLY A 1 197 ? 13.40964 30.12797 21.71343 1.000 77.52491 255 GLY A CA 1
ATOM 1501 C C . GLY A 1 197 ? 11.92464 30.28140 21.45238 1.000 71.81090 255 GLY A C 1
ATOM 1502 O O . GLY A 1 197 ? 11.48858 30.89289 20.47165 1.000 73.13443 255 GLY A O 1
ATOM 1503 N N . PRO A 1 198 ? 11.12395 29.72981 22.31843 1.000 71.83568 256 PRO A N 1
ATOM 1504 C CA . PRO A 1 198 ? 9.67574 29.82444 22.11225 1.000 79.50402 256 PRO A CA 1
ATOM 1505 C C . PRO A 1 198 ? 9.08183 31.14611 22.58732 1.000 80.48157 256 PRO A C 1
ATOM 1506 O O . PRO A 1 198 ? 8.22689 31.71659 21.89819 1.000 73.94827 256 PRO A O 1
ATOM 1510 N N . VAL A 1 199 ? 9.56406 31.66023 23.72766 1.000 77.31533 257 VAL A N 1
ATOM 1511 C CA . VAL A 1 199 ? 8.79348 32.64535 24.48574 1.000 82.94687 257 VAL A CA 1
ATOM 1512 C C . VAL A 1 199 ? 8.62273 33.92744 23.66968 1.000 77.44674 257 VAL A C 1
ATOM 1513 O O . VAL A 1 199 ? 9.49157 34.31047 22.87303 1.000 68.51515 257 VAL A O 1
ATOM 1517 N N . ALA A 1 200 ? 7.46574 34.57370 23.86373 1.000 74.32337 258 ALA A N 1
ATOM 1518 C CA . ALA A 1 200 ? 7.12258 35.80188 23.16020 1.000 76.19608 258 ALA A CA 1
ATOM 1519 C C . ALA A 1 200 ? 8.07930 36.92816 23.53609 1.000 70.12591 258 ALA A C 1
ATOM 1520 O O . ALA A 1 200 ? 8.45608 37.07540 24.69933 1.000 69.58258 258 ALA A O 1
ATOM 1522 N N . ALA A 1 201 ? 8.47256 37.72443 22.53633 1.000 66.86750 259 ALA A N 1
ATOM 1523 C CA . ALA A 1 201 ? 9.42237 38.81054 22.77090 1.000 67.92771 259 ALA A CA 1
ATOM 1524 C C . ALA A 1 201 ? 8.88266 39.80961 23.78868 1.000 71.14180 259 ALA A C 1
ATOM 1525 O O . ALA A 1 201 ? 9.58587 40.20239 24.73188 1.000 59.88385 259 ALA A O 1
ATOM 1527 N N . SER A 1 202 ? 7.62479 40.22621 23.61898 1.000 74.11423 260 SER A N 1
ATOM 1528 C CA . SER A 1 202 ? 7.01142 41.10992 24.60228 1.000 72.55382 260 SER A CA 1
ATOM 1529 C C . SER A 1 202 ? 7.02935 40.49537 25.99940 1.000 68.91549 260 SER A C 1
ATOM 1530 O O . SER A 1 202 ? 7.09662 41.22760 26.98719 1.000 68.83110 260 SER A O 1
ATOM 1533 N N . THR A 1 203 ? 6.98331 39.16128 26.10977 1.000 71.34383 261 THR A N 1
ATOM 1534 C CA . THR A 1 203 ? 7.05594 38.52594 27.42669 1.000 71.80455 261 THR A CA 1
ATOM 1535 C C . THR A 1 203 ? 8.48855 38.45252 27.95076 1.000 65.85643 261 THR A C 1
ATOM 1536 O O . THR A 1 203 ? 8.70028 38.52113 29.16975 1.000 59.67721 261 THR A O 1
ATOM 1540 N N . VAL A 1 204 ? 9.47313 38.31812 27.05506 1.000 56.75622 262 VAL A N 1
ATOM 1541 C CA . VAL A 1 204 ? 10.87033 38.47484 27.45109 1.000 55.81867 262 VAL A CA 1
ATOM 1542 C C . VAL A 1 204 ? 11.10059 39.85680 28.05724 1.000 53.55699 262 VAL A C 1
ATOM 1543 O O . VAL A 1 204 ? 11.65721 39.97760 29.15788 1.000 43.42422 262 VAL A O 1
ATOM 1547 N N . ILE A 1 205 ? 10.63674 40.90986 27.36617 1.000 49.98567 263 ILE A N 1
ATOM 1548 C CA . ILE A 1 205 ? 10.83300 42.28711 27.83053 1.000 53.95870 263 ILE A CA 1
ATOM 1549 C C . ILE A 1 205 ? 10.34321 42.46462 29.26861 1.000 53.31073 263 ILE A C 1
ATOM 1550 O O . ILE A 1 205 ? 11.08675 42.95140 30.13107 1.000 47.80787 263 ILE A O 1
ATOM 1555 N N . ASP A 1 206 ? 9.08855 42.06177 29.54961 1.000 56.10052 264 ASP A N 1
ATOM 1556 C CA . ASP A 1 206 ? 8.51693 42.14175 30.90024 1.000 49.93036 264 ASP A CA 1
ATOM 1557 C C . ASP A 1 206 ? 9.30339 41.35518 31.93522 1.000 50.57405 264 ASP A C 1
ATOM 1558 O O . ASP A 1 206 ? 9.23120 41.69357 33.12195 1.000 47.40899 264 ASP A O 1
ATOM 1563 N N . GLN A 1 207 ? 10.04134 40.31635 31.52876 1.000 41.34768 265 GLN A N 1
ATOM 1564 C CA . GLN A 1 207 ? 10.81997 39.50375 32.45420 1.000 40.28502 265 GLN A CA 1
ATOM 1565 C C . GLN A 1 207 ? 12.23664 40.04456 32.69603 1.000 37.85025 265 GLN A C 1
ATOM 1566 O O . GLN A 1 207 ? 12.99145 39.44966 33.47514 1.000 38.67140 265 GLN A O 1
ATOM 1572 N N . ILE A 1 208 ? 12.63594 41.12632 32.03764 1.000 37.19976 266 ILE A N 1
ATOM 1573 C CA . ILE A 1 208 ? 13.97279 41.67229 32.31526 1.000 35.48335 266 ILE A CA 1
ATOM 1574 C C . ILE A 1 208 ? 14.00795 42.19566 33.75425 1.000 37.89799 266 ILE A C 1
ATOM 1575 O O . ILE A 1 208 ? 13.08016 42.92798 34.16008 1.000 41.31098 266 ILE A O 1
ATOM 1580 N N . PRO A 1 209 ? 15.02118 41.84690 34.56377 1.000 37.60150 267 PRO A N 1
ATOM 1581 C CA . PRO A 1 209 ? 15.10668 42.37110 35.95022 1.000 33.57914 267 PRO A CA 1
ATOM 1582 C C . PRO A 1 209 ? 15.28742 43.88017 35.99912 1.000 35.23548 267 PRO A C 1
ATOM 1583 O O . PRO A 1 209 ? 15.77984 44.50000 35.04938 1.000 35.10925 267 PRO A O 1
ATOM 1587 N N . PHE A 1 210 ? 14.92030 44.45177 37.16660 1.000 32.31471 268 PHE A N 1
ATOM 1588 C CA . PHE A 1 210 ? 15.14560 45.86423 37.53896 1.000 30.78238 268 PHE A CA 1
ATOM 1589 C C . PHE A 1 210 ? 16.18730 45.84264 38.64804 1.000 32.89508 268 PHE A C 1
ATOM 1590 O O . PHE A 1 210 ? 15.84342 45.66970 39.82519 1.000 36.96188 268 PHE A O 1
ATOM 1598 N N . LEU A 1 211 ? 17.45760 45.97910 38.27680 1.000 31.11597 269 LEU A N 1
ATOM 1599 C CA . LEU A 1 211 ? 18.54077 45.81176 39.23922 1.000 28.96844 269 LEU A CA 1
ATOM 1600 C C . LEU A 1 211 ? 18.80526 47.07399 40.05042 1.000 29.92375 269 LEU A C 1
ATOM 1601 O O . LEU A 1 211 ? 18.79265 48.18685 39.51817 1.000 26.25815 269 LEU A O 1
ATOM 1606 N N . ALA A 1 212 ? 19.16011 46.87697 41.31956 1.000 26.89945 270 ALA A N 1
ATOM 1607 C CA . ALA A 1 212 ? 19.51725 47.95715 42.22518 1.000 34.20031 270 ALA A CA 1
ATOM 1608 C C . ALA A 1 212 ? 21.03461 48.25807 42.27788 1.000 29.37388 270 ALA A C 1
ATOM 1609 O O . ALA A 1 212 ? 21.44924 49.16225 43.01526 1.000 28.01482 270 ALA A O 1
ATOM 1611 N N . VAL A 1 213 ? 21.86972 47.51772 41.55269 1.000 24.59779 271 VAL A N 1
ATOM 1612 C CA . VAL A 1 213 ? 23.26277 47.90027 41.35297 1.000 25.69704 271 VAL A CA 1
ATOM 1613 C C . VAL A 1 213 ? 23.48233 48.14864 39.86492 1.000 24.73301 271 VAL A C 1
ATOM 1614 O O . VAL A 1 213 ? 22.77455 47.58113 39.02423 1.000 25.09400 271 VAL A O 1
ATOM 1618 N N . ALA A 1 214 ? 24.47837 48.96456 39.53845 1.000 24.23416 272 ALA A N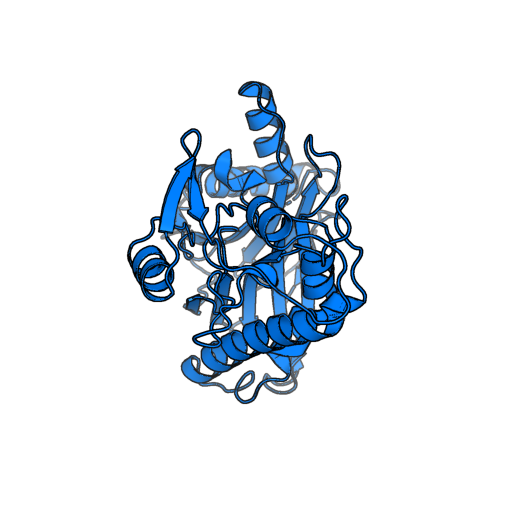 1
ATOM 1619 C CA . ALA A 1 214 ? 24.81024 49.24920 38.13405 1.000 24.25449 272 ALA A CA 1
ATOM 1620 C C . ALA A 1 214 ? 26.03173 48.50445 37.62969 1.000 23.46293 272 ALA A C 1
ATOM 1621 O O . ALA A 1 214 ? 26.37513 48.60823 36.44528 1.000 20.09293 272 ALA A O 1
ATOM 1623 N N . ARG A 1 215 ? 26.73318 47.79240 38.49912 1.000 22.02057 273 ARG A N 1
ATOM 1624 C CA . ARG A 1 215 ? 27.86620 46.98720 38.09170 1.000 19.19087 273 ARG A CA 1
ATOM 1625 C C . ARG A 1 215 ? 27.74147 45.65849 38.80949 1.000 19.80602 273 ARG A C 1
ATOM 1626 O O . ARG A 1 215 ? 27.25654 45.63180 39.94526 1.000 22.55870 273 ARG A O 1
ATOM 1634 N N . ALA A 1 216 ? 28.12291 44.59291 38.12460 1.000 20.26155 274 ALA A N 1
ATOM 1635 C CA . ALA A 1 216 ? 28.02990 43.23017 38.65378 1.000 22.52121 274 ALA A CA 1
ATOM 1636 C C . ALA A 1 216 ? 28.76922 42.31013 37.69233 1.000 23.43807 274 ALA A C 1
ATOM 1637 O O . ALA A 1 216 ? 29.06063 42.68512 36.55497 1.000 22.89266 274 ALA A O 1
ATOM 1639 N N . LEU A 1 217 ? 29.00642 41.07649 38.13910 1.000 19.67237 275 LEU A N 1
ATOM 1640 C CA . LEU A 1 217 ? 29.48176 39.99901 37.26727 1.000 20.71675 275 LEU A CA 1
ATOM 1641 C C . LEU A 1 217 ? 28.26017 39.17480 36.88977 1.000 26.14605 275 LEU A C 1
ATOM 1642 O O . LEU A 1 217 ? 27.39200 38.94122 37.72960 1.000 26.47405 275 LEU A O 1
ATOM 1647 N N . GLY A 1 218 ? 28.13830 38.78771 35.62302 1.000 22.27452 276 GLY A N 1
ATOM 1648 C CA . GLY A 1 218 ? 26.90701 38.08214 35.28098 1.000 22.56243 276 GLY A CA 1
ATOM 1649 C C . GLY A 1 218 ? 25.81878 38.98848 34.76938 1.000 26.69569 276 GLY A C 1
ATOM 1650 O O . GLY A 1 218 ? 26.13071 39.94751 34.03002 1.000 27.47744 276 GLY A O 1
ATOM 1651 N N . ASP A 1 219 ? 24.54897 38.71435 35.12170 1.000 24.02206 277 ASP A N 1
ATOM 1652 C CA . ASP A 1 219 ? 23.43143 39.52723 34.65512 1.000 23.13252 277 ASP A CA 1
ATOM 1653 C C . ASP A 1 219 ? 23.50453 39.66457 33.14220 1.000 25.15506 277 ASP A C 1
ATOM 1654 O O . ASP A 1 219 ? 23.47529 40.76052 32.58661 1.000 26.30061 277 ASP A O 1
ATOM 1659 N N . LEU A 1 220 ? 23.62979 38.52152 32.45998 1.000 25.74600 278 LEU A N 1
ATOM 1660 C CA . LEU A 1 220 ? 23.96457 38.59537 31.03808 1.000 25.70134 278 LEU A CA 1
ATOM 1661 C C . LEU A 1 220 ? 22.79702 39.08373 30.19187 1.000 22.24803 278 LEU A C 1
ATOM 1662 O O . LEU A 1 220 ? 22.99975 39.39599 28.99930 1.000 26.33941 278 LEU A O 1
ATOM 1667 N N . TRP A 1 221 ? 21.60041 39.21703 30.77998 1.000 24.66723 279 TRP A N 1
ATOM 1668 C CA . TRP A 1 221 ? 20.46247 39.85249 30.12783 1.000 24.83349 279 TRP A CA 1
ATOM 1669 C C . TRP A 1 221 ? 20.70350 41.31209 29.80702 1.000 26.03269 279 TRP A C 1
ATOM 1670 O O . TRP A 1 221 ? 19.95265 41.89196 29.01665 1.000 26.87084 279 TRP A O 1
ATOM 1681 N N . SER A 1 222 ? 21.71647 41.92853 30.41160 1.000 23.32911 280 SER A N 1
ATOM 1682 C CA . SER A 1 222 ? 21.96793 43.33829 30.22228 1.000 22.16721 280 SER A CA 1
ATOM 1683 C C . SER A 1 222 ? 22.81605 43.61100 28.98309 1.000 29.05299 280 SER A C 1
ATOM 1684 O O . SER A 1 222 ? 23.10433 44.77426 28.69654 1.000 26.65827 280 SER A O 1
ATOM 1687 N N . TYR A 1 223 ? 23.25486 42.56063 28.27936 1.000 23.47634 281 TYR A N 1
ATOM 1688 C CA . TYR A 1 223 ? 24.02472 42.73593 27.06274 1.000 29.84509 281 TYR A CA 1
ATOM 1689 C C . TYR A 1 223 ? 23.22843 43.57589 26.08693 1.000 29.31671 281 TYR A C 1
ATOM 1690 O O . TYR A 1 223 ? 22.02739 43.34988 25.88784 1.000 28.04661 281 TYR A O 1
ATOM 1699 N N . ASP A 1 224 ? 23.90012 44.56789 25.47983 1.000 25.73922 282 ASP A N 1
ATOM 1700 C CA . ASP A 1 224 ? 23.26328 45.45114 24.49577 1.000 27.74175 282 ASP A CA 1
ATOM 1701 C C . ASP A 1 224 ? 23.69525 44.97652 23.10904 1.000 24.99043 282 ASP A C 1
ATOM 1702 O O . ASP A 1 224 ? 24.87571 45.06873 22.79872 1.000 27.81858 282 ASP A O 1
ATOM 1707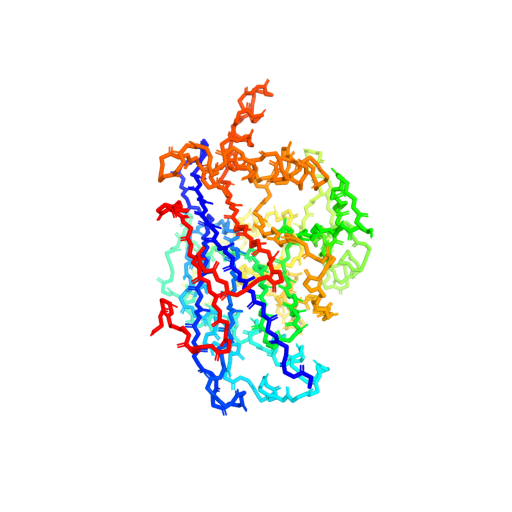 N N . PHE A 1 225 ? 22.75738 44.43761 22.31196 1.000 31.46141 283 PHE A N 1
ATOM 1708 C CA . PHE A 1 225 ? 23.12378 43.89273 20.99403 1.000 33.03596 283 PHE A CA 1
ATOM 1709 C C . PHE A 1 225 ? 23.62315 44.98533 20.07027 1.000 36.56362 283 PHE A C 1
ATOM 1710 O O . PHE A 1 225 ? 24.43579 44.71928 19.17218 1.000 39.40940 283 PHE A O 1
ATOM 1718 N N . PHE A 1 226 ? 23.16775 46.21760 20.27873 1.000 30.99925 284 PHE A N 1
ATOM 1719 C CA . PHE A 1 226 ? 23.54810 47.29845 19.35684 1.000 33.67640 284 PHE A CA 1
ATOM 1720 C C . PHE A 1 226 ? 25.01064 47.67711 19.51713 1.000 35.47435 284 PHE A C 1
ATOM 1721 O O . PHE A 1 226 ? 25.73382 47.82489 18.51749 1.000 34.64019 284 PHE A O 1
ATOM 1729 N N . SER A 1 227 ? 25.47024 47.86852 20.76940 1.000 33.21215 285 SER A N 1
ATOM 1730 C CA . SER A 1 227 ? 26.82292 48.32681 21.02875 1.000 29.59793 285 SER A CA 1
ATOM 1731 C C . SER A 1 227 ? 27.78797 47.21817 21.38611 1.000 27.38991 285 SER A C 1
ATOM 1732 O O . SER A 1 227 ? 28.99749 47.45685 21.37121 1.000 30.51837 285 SER A O 1
ATOM 1735 N N . GLY A 1 228 ? 27.29172 46.05993 21.83581 1.000 28.06343 286 GLY A N 1
ATOM 1736 C CA . GLY A 1 228 ? 28.17044 45.06042 22.39137 1.000 31.26027 286 GLY A CA 1
ATOM 1737 C C . GLY A 1 228 ? 28.58795 45.29572 23.81983 1.000 38.19934 286 GLY A C 1
ATOM 1738 O O . GLY A 1 228 ? 29.45682 44.56410 24.32658 1.000 31.33684 286 GLY A O 1
ATOM 1739 N N . GLU A 1 229 ? 28.05834 46.31633 24.47367 1.000 29.68572 287 GLU A N 1
ATOM 1740 C CA . GLU A 1 229 ? 28.43354 46.54171 25.86437 1.000 28.03797 287 GLU A CA 1
ATOM 1741 C C . GLU A 1 229 ? 27.40034 45.91776 26.77202 1.000 25.24472 287 GLU A C 1
ATOM 1742 O O . GLU A 1 229 ? 26.29290 45.62798 26.36582 1.000 23.95734 287 GLU A O 1
ATOM 1748 N N . PHE A 1 230 ? 27.76763 45.72821 28.04056 1.000 26.68117 288 PHE A N 1
ATOM 1749 C CA . PHE A 1 230 ? 26.78652 45.31354 29.03315 1.000 25.42605 288 PHE A CA 1
ATOM 1750 C C . PHE A 1 230 ? 26.33838 46.53421 29.81496 1.000 21.68285 288 PHE A C 1
ATOM 1751 O O . PHE A 1 230 ? 27.16775 47.30471 30.29102 1.000 28.13881 288 PHE A O 1
ATOM 1759 N N . VAL A 1 231 ? 25.01839 46.69381 29.94347 1.000 21.70929 289 VAL A N 1
ATOM 1760 C CA . VAL A 1 231 ? 24.48395 47.82948 30.65843 1.000 22.85372 289 VAL A CA 1
ATOM 1761 C C . VAL A 1 231 ? 24.84826 47.73121 32.13443 1.000 28.01948 289 VAL A C 1
ATOM 1762 O O . VAL A 1 231 ? 25.13232 48.73578 32.79529 1.000 24.34558 289 VAL A O 1
ATOM 1766 N N . VAL A 1 232 ? 24.83534 46.52351 32.67440 1.000 22.88610 290 VAL A N 1
ATOM 1767 C CA . VAL A 1 232 ? 25.34546 46.28879 34.02103 1.000 20.02664 290 VAL A CA 1
ATOM 1768 C C . VAL A 1 232 ? 26.80235 45.86288 33.86802 1.000 21.57732 290 VAL A C 1
ATOM 1769 O O . VAL A 1 232 ? 27.10267 44.74666 33.38258 1.000 24.64374 290 VAL A O 1
ATOM 1773 N N . SER A 1 233 ? 27.67976 46.74878 34.20302 1.000 20.33907 291 SER A N 1
ATOM 1774 C CA . SER A 1 233 ? 29.08494 46.64343 33.77153 1.000 20.55015 291 SER A CA 1
ATOM 1775 C C . SER A 1 233 ? 29.88529 45.72954 34.70596 1.000 26.68617 291 SER A C 1
ATOM 1776 O O . SER A 1 233 ? 29.78586 45.87007 35.92516 1.000 24.50674 291 SER A O 1
ATOM 1779 N N . PRO A 1 234 ? 30.68495 44.81009 34.16898 1.000 23.67791 292 PRO A N 1
ATOM 1780 C CA . PRO A 1 234 ? 31.59959 43.98485 34.97876 1.000 24.37144 292 PRO A CA 1
ATOM 1781 C C . PRO A 1 234 ? 32.96543 44.60832 35.23323 1.000 23.54340 292 PRO A C 1
ATOM 1782 O O . PRO A 1 234 ? 33.81921 43.95917 35.82452 1.000 24.59788 292 PRO A O 1
ATOM 1786 N N . GLU A 1 235 ? 33.19362 45.85283 34.84796 1.000 26.20095 293 GLU A N 1
ATOM 1787 C CA . GLU A 1 235 ? 34.48544 46.49688 35.09406 1.000 25.76205 293 GLU A CA 1
ATOM 1788 C C . GLU A 1 235 ? 34.57142 47.06858 36.50886 1.000 27.09431 293 GLU A C 1
ATOM 1789 O O . GLU A 1 235 ? 33.73478 47.91470 36.87992 1.000 24.86754 293 GLU A O 1
ATOM 1795 N N . PRO A 1 236 ? 35.52574 46.62054 37.33324 1.000 25.55143 294 PRO A N 1
ATOM 1796 C CA . PRO A 1 236 ? 35.62849 47.10996 38.71522 1.000 22.63879 294 PRO A CA 1
ATOM 1797 C C . PRO A 1 236 ? 36.36328 48.43652 38.79810 1.000 28.72529 294 PRO A C 1
ATOM 1798 O O . PRO A 1 236 ? 37.12962 48.81146 37.89693 1.000 29.63560 294 PRO A O 1
ATOM 1802 N N . ASP A 1 237 ? 36.08575 49.14062 39.89494 1.000 22.00196 295 ASP A N 1
ATOM 1803 C CA . ASP A 1 237 ? 36.91723 50.22409 40.37626 1.000 25.17229 295 ASP A CA 1
ATOM 1804 C C . ASP A 1 237 ? 38.06947 49.55397 41.09819 1.000 27.55359 295 ASP A C 1
ATOM 1805 O O . ASP A 1 237 ? 37.86828 48.52909 41.77668 1.000 24.07528 295 ASP A O 1
ATOM 1810 N N . THR A 1 238 ? 39.27923 50.09631 40.94441 1.000 29.32331 296 THR A N 1
ATOM 1811 C CA . THR A 1 238 ? 40.44428 49.55470 41.64043 1.000 32.19372 296 THR A CA 1
ATOM 1812 C C . THR A 1 238 ? 41.16188 50.64413 42.43502 1.000 39.28082 296 THR A C 1
ATOM 1813 O O . THR A 1 238 ? 41.16726 51.82791 42.06964 1.000 34.89638 296 THR A O 1
ATOM 1817 N N . SER A 1 239 ? 41.75632 50.24381 43.55151 1.000 30.52861 297 SER A N 1
ATOM 1818 C CA . SER A 1 239 ? 42.59812 51.16920 44.30590 1.000 31.03162 297 SER A CA 1
ATOM 1819 C C . SER A 1 239 ? 43.74589 50.40804 44.95563 1.000 33.12682 297 SER A C 1
ATOM 1820 O O . SER A 1 239 ? 43.68940 49.18580 45.10641 1.000 29.92707 297 SER A O 1
ATOM 1823 N N . VAL A 1 240 ? 44.82040 51.13962 45.30735 1.000 34.73736 298 VAL A N 1
ATOM 1824 C CA . VAL A 1 240 ? 45.96899 50.54209 45.99788 1.000 30.61701 298 VAL A CA 1
ATOM 1825 C C . VAL A 1 240 ? 46.30191 51.39114 47.21989 1.000 34.87560 298 VAL A C 1
ATOM 1826 O O . VAL A 1 240 ? 46.23876 52.62516 47.17994 1.000 32.70392 298 VAL A O 1
ATOM 1830 N N . HIS A 1 241 ? 46.65865 50.71719 48.30909 1.000 33.96001 299 HIS A N 1
ATOM 1831 C CA . HIS A 1 241 ? 46.91321 51.35889 49.58540 1.000 30.29207 299 HIS A CA 1
ATOM 1832 C C . HIS A 1 241 ? 48.17203 50.72632 50.14565 1.000 35.30614 299 HIS A C 1
ATOM 1833 O O . HIS A 1 241 ? 48.39887 49.53017 49.94925 1.000 37.24723 299 HIS A O 1
ATOM 1840 N N . THR A 1 242 ? 49.00610 51.52160 50.80490 1.000 32.37294 300 THR A N 1
ATOM 1841 C CA . THR A 1 242 ? 50.13661 50.95641 51.52799 1.000 30.32401 300 THR A CA 1
ATOM 1842 C C . THR A 1 242 ? 49.74503 50.69039 52.97334 1.000 37.83402 300 THR A C 1
ATOM 1843 O O . THR A 1 242 ? 49.30785 51.61177 53.67510 1.000 43.06433 300 THR A O 1
ATOM 1847 N N . LEU A 1 243 ? 49.85538 49.43158 53.38992 1.000 32.25681 301 LEU A N 1
ATOM 1848 C CA . LEU A 1 243 ? 49.52914 49.01958 54.75305 1.000 34.35763 301 LEU A CA 1
ATOM 1849 C C . LEU A 1 243 ? 50.61916 49.46541 55.71031 1.000 44.14802 301 LEU A C 1
ATOM 1850 O O . LEU A 1 243 ? 51.80559 49.21109 55.47209 1.000 38.08899 301 LEU A O 1
ATOM 1855 N N . ASP A 1 244 ? 50.22049 50.10606 56.80156 1.000 34.82847 302 ASP A N 1
ATOM 1856 C CA . ASP A 1 244 ? 51.16032 50.54841 57.82363 1.000 37.01667 302 ASP A CA 1
ATOM 1857 C C . ASP A 1 244 ? 50.73108 49.89348 59.11062 1.000 31.89809 302 ASP A C 1
ATOM 1858 O O . ASP A 1 244 ? 49.80853 50.39013 59.76931 1.000 37.84281 302 ASP A O 1
ATOM 1863 N N . PRO A 1 245 ? 51.38578 48.79833 59.50990 1.000 33.72732 303 PRO A N 1
ATOM 1864 C CA . PRO A 1 245 ? 50.92912 48.02487 60.66880 1.000 33.83013 303 PRO A CA 1
ATOM 1865 C C . PRO A 1 245 ? 50.91365 48.80944 61.93942 1.000 40.18378 303 PRO A C 1
ATOM 1866 O O . PRO A 1 245 ? 50.34527 48.34326 62.93291 1.000 41.56745 303 PRO A O 1
ATOM 1870 N N . GLN A 1 246 ? 51.53490 49.96741 61.97902 1.000 40.95576 304 GLN A N 1
ATOM 1871 C CA . GLN A 1 246 ? 51.39706 50.78755 63.16672 1.000 42.32175 304 GLN A CA 1
ATOM 1872 C C . GLN A 1 246 ? 50.07586 51.55544 63.20011 1.000 43.44491 304 GLN A C 1
ATOM 1873 O O . GLN A 1 246 ? 49.65439 51.99294 64.28347 1.000 40.94020 304 GLN A O 1
ATOM 1879 N N . LYS A 1 247 ? 49.40358 51.71078 62.05474 1.000 34.54542 305 LYS A N 1
ATOM 1880 C CA . LYS A 1 247 ? 48.19594 52.53715 62.00717 1.000 36.97984 305 LYS A CA 1
ATOM 1881 C C . LYS A 1 247 ? 46.95682 51.81413 61.49220 1.000 33.62882 305 LYS A C 1
ATOM 1882 O O . LYS A 1 247 ? 45.85877 52.01808 62.02657 1.000 37.67379 305 LYS A O 1
ATOM 1888 N N . HIS A 1 248 ? 47.08989 51.00161 60.45472 1.000 32.89007 306 HIS A N 1
ATOM 1889 C CA . HIS A 1 248 ? 45.95049 50.23120 59.96422 1.000 29.62597 306 HIS A CA 1
ATOM 1890 C C . HIS A 1 248 ? 45.66813 49.09230 60.94851 1.000 31.74188 306 HIS A C 1
ATOM 1891 O O . HIS A 1 248 ? 46.56735 48.34698 61.32077 1.000 32.07969 306 HIS A O 1
ATOM 1898 N N . LYS A 1 249 ? 44.41932 48.95963 61.39659 1.000 26.03789 307 LYS A N 1
ATOM 1899 C CA . LYS A 1 249 ? 44.07290 47.90863 62.34666 1.000 25.70854 307 LYS A CA 1
ATOM 1900 C C . LYS A 1 249 ? 43.04660 46.89103 61.81059 1.000 27.55221 307 LYS A C 1
ATOM 1901 O O . LYS A 1 249 ? 43.06559 45.73003 62.22013 1.000 28.04110 307 LYS A O 1
ATOM 1907 N N . TYR A 1 250 ? 42.11566 47.31368 60.96044 1.000 24.75948 308 TYR A N 1
ATOM 1908 C CA . TYR A 1 250 ? 41.07653 46.44469 60.41079 1.000 25.48304 308 TYR A CA 1
ATOM 1909 C C . TYR A 1 250 ? 40.86270 46.66444 58.90716 1.000 26.28055 308 TYR A C 1
ATOM 1910 O O . TYR A 1 250 ? 40.96728 47.77287 58.38971 1.000 23.28200 308 TYR A O 1
ATOM 1919 N N . ILE A 1 251 ? 40.51894 45.58423 58.22211 1.000 24.66355 309 ILE A N 1
ATOM 1920 C CA . ILE A 1 251 ? 39.88330 45.62916 56.91429 1.000 21.15544 309 ILE A CA 1
ATOM 1921 C C . ILE A 1 251 ? 38.61113 44.81765 57.07407 1.000 26.01554 309 ILE A C 1
ATOM 1922 O O . ILE A 1 251 ? 38.67889 43.68174 57.54505 1.000 23.68794 309 ILE A O 1
ATOM 1927 N N . ILE A 1 252 ? 37.46119 45.41733 56.72827 1.000 20.13699 310 ILE A N 1
ATOM 1928 C CA . ILE A 1 252 ? 36.17376 44.71613 56.70352 1.000 19.15518 310 ILE A CA 1
ATOM 1929 C C . ILE A 1 252 ? 35.65859 44.67527 55.26369 1.000 19.96910 310 ILE A C 1
ATOM 1930 O O . ILE A 1 252 ? 35.54842 45.71247 54.60532 1.000 23.24354 310 ILE A O 1
ATOM 1935 N N . LEU A 1 253 ? 35.33642 43.48277 54.77968 1.000 22.25842 311 LEU A N 1
ATOM 1936 C CA . LEU A 1 253 ? 34.61615 43.32555 53.53055 1.000 18.33911 311 LEU A CA 1
ATOM 1937 C C . LEU A 1 253 ? 33.23942 42.85796 53.94044 1.000 22.20407 311 LEU A C 1
ATOM 1938 O O . LEU A 1 253 ? 33.12411 41.98705 54.81612 1.000 22.54194 311 LEU A O 1
ATOM 1943 N N . GLY A 1 254 ? 32.20607 43.41750 53.36251 1.000 22.10618 312 GLY A N 1
ATOM 1944 C CA . GLY A 1 254 ? 30.87984 42.98832 53.78337 1.000 20.39349 312 GLY A CA 1
ATOM 1945 C C . GLY A 1 254 ? 29.86108 43.10635 52.68099 1.000 21.09865 312 GLY A C 1
ATOM 1946 O O . GLY A 1 254 ? 29.97983 43.95728 51.78739 1.000 21.01248 312 GLY A O 1
ATOM 1947 N N . SER A 1 255 ? 28.81407 42.28393 52.77489 1.000 20.45296 313 SER A N 1
ATOM 1948 C CA . SER A 1 255 ? 27.68532 42.51871 51.86621 1.000 23.31711 313 SER A CA 1
ATOM 1949 C C . SER A 1 255 ? 26.75994 43.60949 52.43632 1.000 23.32661 313 SER A C 1
ATOM 1950 O O . SER A 1 255 ? 26.92390 44.07339 53.57863 1.000 20.08631 313 SER A O 1
ATOM 1953 N N . ASP A 1 256 ? 25.78380 44.03566 51.60223 1.000 22.86926 314 ASP A N 1
ATOM 1954 C CA . ASP A 1 256 ? 24.87222 45.07495 52.03508 1.000 24.71621 314 ASP A CA 1
ATOM 1955 C C . ASP A 1 256 ? 23.92904 44.57213 53.13213 1.000 24.09903 314 ASP A C 1
ATOM 1956 O O . ASP A 1 256 ? 23.37160 45.38855 53.87243 1.000 24.92628 314 ASP A O 1
ATOM 1961 N N . GLY A 1 257 ? 23.77620 43.25638 53.31168 1.000 19.59699 315 GLY A N 1
ATOM 1962 C CA . GLY A 1 257 ? 23.11770 42.80360 54.53910 1.000 22.31218 315 GLY A CA 1
ATOM 1963 C C . GLY A 1 257 ? 23.76182 43.36477 55.79669 1.000 23.79714 315 GLY A C 1
ATOM 1964 O O . GLY A 1 257 ? 23.07593 43.58898 56.80714 1.000 23.22850 315 GLY A O 1
ATOM 1965 N N . LEU A 1 258 ? 25.10703 43.54896 55.77786 1.000 19.17129 316 LEU A N 1
ATOM 1966 C CA . LEU A 1 258 ? 25.76602 44.17066 56.90412 1.000 17.42193 316 LEU A CA 1
ATOM 1967 C C . LEU A 1 258 ? 25.64474 45.68132 56.85935 1.000 18.12905 316 LEU A C 1
ATOM 1968 O O . LEU A 1 258 ? 25.17108 46.29498 57.81910 1.000 21.12372 316 LEU A O 1
ATOM 1973 N N . TRP A 1 259 ? 26.01236 46.28849 55.73134 1.000 19.24276 317 TRP A N 1
ATOM 1974 C CA . TRP A 1 259 ? 26.17000 47.74615 55.72912 1.000 22.55679 317 TRP A CA 1
ATOM 1975 C C . TRP A 1 259 ? 24.84568 48.47693 55.75058 1.000 23.05197 317 TRP A C 1
ATOM 1976 O O . TRP A 1 259 ? 24.79013 49.61769 56.22886 1.000 23.36358 317 TRP A O 1
ATOM 1987 N N . ASN A 1 260 ? 23.77455 47.85241 55.26772 1.000 20.65104 318 ASN A N 1
ATOM 1988 C CA . ASN A 1 260 ? 22.46707 48.52204 55.36861 1.000 23.42709 318 ASN A CA 1
ATOM 1989 C C . ASN A 1 260 ? 22.00744 48.66872 56.82144 1.000 28.23405 318 ASN A C 1
ATOM 1990 O O . ASN A 1 260 ? 21.22314 49.57125 57.12681 1.000 27.44245 318 ASN A O 1
ATOM 1995 N N . MET A 1 261 ? 22.49356 47.81176 57.72072 1.000 19.52259 319 MET A N 1
ATOM 1996 C CA . MET A 1 261 ? 22.16038 47.95226 59.14320 1.000 18.96530 319 MET A CA 1
ATOM 1997 C C . MET A 1 261 ? 23.24520 48.60955 59.98718 1.000 24.35270 319 MET A C 1
ATOM 1998 O O . MET A 1 261 ? 22.92828 49.18213 61.05011 1.000 26.90010 319 MET A O 1
ATOM 2003 N N . ILE A 1 262 ? 24.51177 48.39825 59.64645 1.000 22.63743 320 ILE A N 1
ATOM 2004 C CA . ILE A 1 262 ? 25.63615 48.81623 60.47389 1.000 23.24303 320 ILE A CA 1
ATOM 2005 C C . ILE A 1 262 ? 26.52154 49.75328 59.67040 1.000 28.18299 320 ILE A C 1
ATOM 2006 O O . ILE A 1 262 ? 27.21776 49.31081 58.73957 1.000 26.14037 320 ILE A O 1
ATOM 2011 N N . PRO A 1 263 ? 26.49658 51.04927 59.97506 1.000 25.81840 321 PRO A N 1
ATOM 2012 C CA . PRO A 1 263 ? 27.38588 52.01063 59.31096 1.000 28.10792 321 PRO A CA 1
ATOM 2013 C C . PRO A 1 263 ? 28.85548 51.68049 59.52892 1.000 27.71972 321 PRO A C 1
ATOM 2014 O O . PRO A 1 263 ? 29.21311 51.01429 60.52557 1.000 25.62274 321 PRO A O 1
ATOM 2018 N N . PRO A 1 264 ? 29.72523 52.11313 58.59151 1.000 26.12312 322 PRO A N 1
ATOM 2019 C CA . PRO A 1 264 ? 31.18630 51.88804 58.75098 1.000 25.20007 322 PRO A CA 1
ATOM 2020 C C . PRO A 1 264 ? 31.77411 52.19916 60.12012 1.000 24.62302 322 PRO A C 1
ATOM 2021 O O . PRO A 1 264 ? 32.50676 51.36525 60.64948 1.000 25.25035 322 PRO A O 1
ATOM 2025 N N . GLN A 1 265 ? 31.58169 53.40796 60.66927 1.000 25.59346 323 GLN A N 1
ATOM 2026 C CA . GLN A 1 265 ? 32.17033 53.65903 61.99871 1.000 26.00561 323 GLN A CA 1
ATOM 2027 C C . GLN A 1 265 ? 31.59682 52.75560 63.10126 1.000 28.52166 323 GLN A C 1
ATOM 2028 O O . GLN A 1 265 ? 32.30734 52.45445 64.07994 1.000 28.37248 323 GLN A O 1
ATOM 2034 N N . ASP A 1 266 ? 30.30046 52.42149 63.04277 1.000 26.21883 324 ASP A N 1
ATOM 2035 C CA . ASP A 1 266 ? 29.70352 51.51751 64.01929 1.000 28.81794 324 ASP A CA 1
ATOM 2036 C C . ASP A 1 266 ? 30.44330 50.19842 63.92835 1.000 28.41183 324 ASP A C 1
ATOM 2037 O O . ASP A 1 266 ? 30.85610 49.60064 64.92398 1.000 29.30601 324 ASP A O 1
ATOM 2042 N N . ALA A 1 267 ? 30.63334 49.73690 62.70369 1.000 23.76655 325 ALA A N 1
ATOM 2043 C CA . ALA A 1 267 ? 31.23112 48.41632 62.49969 1.000 25.43061 325 ALA A CA 1
ATOM 2044 C C . ALA A 1 267 ? 32.68420 48.38198 62.99425 1.000 25.39285 325 ALA A C 1
ATOM 2045 O O . ALA A 1 267 ? 33.11778 47.42432 63.65526 1.000 25.18691 325 ALA A O 1
ATOM 2047 N N . ILE A 1 268 ? 33.45086 49.41897 62.68754 1.000 21.75849 326 ILE A N 1
ATOM 2048 C CA . ILE A 1 268 ? 34.85606 49.45994 63.10415 1.000 22.12016 326 ILE A CA 1
ATOM 2049 C C . ILE A 1 268 ? 34.95513 49.59206 64.62558 1.000 26.31357 326 ILE A C 1
ATOM 2050 O O . ILE A 1 268 ? 35.80160 48.95365 65.28090 1.000 27.31580 326 ILE A O 1
ATOM 2055 N N . SER A 1 269 ? 34.11617 50.45184 65.20949 1.000 23.79114 327 SER A N 1
ATOM 2056 C CA . SER A 1 269 ? 34.08871 50.57000 66.67458 1.000 23.68404 327 SER A CA 1
ATOM 2057 C C . SER A 1 269 ? 33.63414 49.27868 67.35822 1.000 28.96171 327 SER A C 1
ATOM 2058 O O . SER A 1 269 ? 34.16800 48.90429 68.41947 1.000 30.90419 327 SER A O 1
ATOM 2061 N N . MET A 1 270 ? 32.65084 48.57506 66.78708 1.000 26.20828 328 MET A N 1
ATOM 2062 C CA . MET A 1 270 ? 32.33826 47.25241 67.33101 1.000 28.07772 328 MET A CA 1
ATOM 2063 C C . MET A 1 270 ? 33.51212 46.28086 67.26800 1.000 29.15594 328 MET A C 1
ATOM 2064 O O . MET A 1 270 ? 33.68681 45.45379 68.18980 1.000 28.26428 328 MET A O 1
ATOM 2069 N N . CYS A 1 271 ? 34.25240 46.25885 66.16252 1.000 23.46389 329 CYS A N 1
ATOM 2070 C CA . CYS A 1 271 ? 35.43940 45.39308 66.10203 1.000 26.53354 329 CYS A CA 1
ATOM 2071 C C . CYS A 1 271 ? 36.45246 45.74457 67.18804 1.000 30.99059 329 CYS A C 1
ATOM 2072 O O . CYS A 1 271 ? 37.05021 44.85280 67.81950 1.000 30.94952 329 CYS A O 1
ATOM 2075 N N . GLN A 1 272 ? 36.65710 47.04139 67.43110 1.000 27.75498 330 GLN A N 1
ATOM 2076 C CA . GLN A 1 272 ? 37.59670 47.44926 68.47348 1.000 32.74969 330 GLN A CA 1
ATOM 2077 C C . GLN A 1 272 ? 37.16235 46.92217 69.83960 1.000 38.80567 330 GLN A C 1
ATOM 2078 O O . GLN A 1 272 ? 37.99360 46.45617 70.62268 1.000 32.33529 330 GLN A O 1
ATOM 2084 N N . ASP A 1 273 ? 35.85621 46.92611 70.10617 1.000 28.34490 331 ASP A N 1
ATOM 2085 C CA . ASP A 1 273 ? 35.32098 46.39994 71.36580 1.000 29.63007 331 ASP A CA 1
ATOM 2086 C C . ASP A 1 273 ? 35.37458 44.87814 71.42278 1.000 43.00145 331 ASP A C 1
ATOM 2087 O O . ASP A 1 273 ? 35.72061 44.29570 72.46279 1.000 37.48973 331 ASP A O 1
ATOM 2092 N N . GLN A 1 274 ? 35.05893 44.20304 70.31705 1.000 25.61079 332 GLN A N 1
ATOM 2093 C CA . GLN A 1 274 ? 35.09020 42.74653 70.32996 1.000 31.47445 332 GLN A CA 1
ATOM 2094 C C . GLN A 1 274 ? 36.49501 42.20553 70.50149 1.000 36.40496 332 GLN A C 1
ATOM 2095 O O . GLN A 1 274 ? 36.65940 41.14639 71.10358 1.000 34.91643 332 GLN A O 1
ATOM 2101 N N . GLU A 1 275 ? 37.51811 42.91422 69.99684 1.000 37.61197 333 GLU A N 1
ATOM 2102 C CA . GLU A 1 275 ? 38.88597 42.39970 70.08895 1.000 39.14678 333 GLU A CA 1
ATOM 2103 C C . GLU A 1 275 ? 39.33137 42.25919 71.53629 1.000 42.77549 333 GLU A C 1
ATOM 2104 O O . GLU A 1 275 ? 39.98505 41.26637 71.89951 1.000 42.93657 333 GLU A O 1
ATOM 2110 N N . GLU A 1 276 ? 38.96452 43.22165 72.38791 1.000 47.23054 334 GLU A N 1
ATOM 2111 C CA . GLU A 1 276 ? 39.19736 43.06603 73.82124 1.000 49.46067 334 GLU A CA 1
ATOM 2112 C C . GLU A 1 276 ? 38.50961 41.81204 74.34853 1.000 45.99436 334 GLU A C 1
ATOM 2113 O O . GLU A 1 276 ? 39.14677 40.96122 74.98484 1.000 50.98585 334 GLU A O 1
ATOM 2119 N N . LYS A 1 277 ? 37.20460 41.66947 74.08166 1.000 43.39473 335 LYS A N 1
ATOM 2120 C CA . LYS A 1 277 ? 36.46368 40.54515 74.63109 1.000 32.75613 335 LYS A CA 1
ATOM 2121 C C . LYS A 1 277 ? 36.93510 39.22202 74.06851 1.000 40.75147 335 LYS A C 1
ATOM 2122 O O . LYS A 1 277 ? 36.88963 38.20663 74.76699 1.000 41.63018 335 LYS A O 1
ATOM 2128 N N . LYS A 1 278 ? 37.34752 39.20745 72.80019 1.000 32.51301 33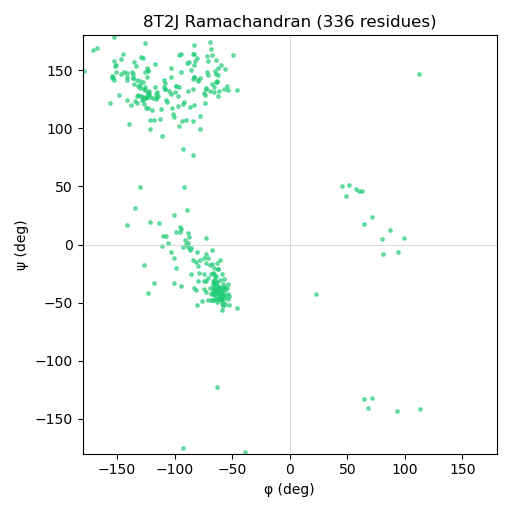6 LYS A N 1
ATOM 2129 C CA . LYS A 1 278 ? 37.67303 37.95340 72.12855 1.000 41.15786 336 LYS A CA 1
ATOM 2130 C C . LYS A 1 278 ? 38.77150 37.19560 72.85713 1.000 42.00838 336 LYS A C 1
ATOM 2131 O O . LYS A 1 278 ? 38.75550 35.95863 72.89060 1.000 56.84703 336 LYS A O 1
ATOM 2137 N N . TYR A 1 279 ? 39.71556 37.89663 73.46640 1.000 35.77759 337 TYR A N 1
ATOM 2138 C CA . TYR A 1 279 ? 40.74305 37.17983 74.20012 1.000 51.61733 337 TYR A CA 1
ATOM 2139 C C . TYR A 1 279 ? 40.38274 36.95889 75.67128 1.000 45.58209 337 TYR A C 1
ATOM 2140 O O . TYR A 1 279 ? 41.21549 36.45677 76.42909 1.000 61.06460 337 TYR A O 1
ATOM 2149 N N . LEU A 1 280 ? 39.19263 37.35071 76.10798 1.000 48.66763 338 LEU A N 1
ATOM 2150 C CA . LEU A 1 280 ? 38.72798 36.94983 77.44127 1.000 39.83941 338 LEU A CA 1
ATOM 2151 C C . LEU A 1 280 ? 37.86409 35.68602 77.37426 1.000 56.77548 338 LEU A C 1
ATOM 2152 O O . LEU A 1 280 ? 37.91856 34.85194 78.28561 1.000 54.16237 338 LEU A O 1
ATOM 2157 N N . MET A 1 281 ? 37.04945 35.51858 76.31188 1.000 54.92121 339 MET A N 1
ATOM 2158 C CA . MET A 1 281 ? 36.30085 34.27230 76.14864 1.000 55.55649 339 MET A CA 1
ATOM 2159 C C . MET A 1 281 ? 37.14890 33.17187 75.53555 1.000 63.84441 339 MET A C 1
ATOM 2160 O O . MET A 1 281 ? 36.76215 31.99675 75.60766 1.000 58.29429 339 MET A O 1
ATOM 2165 N N . GLY A 1 282 ? 38.29226 33.53503 74.94969 1.000 60.10877 340 GLY A N 1
ATOM 2166 C CA . GLY A 1 282 ? 39.20563 32.54672 74.40193 1.000 73.20535 340 GLY A CA 1
ATOM 2167 C C . GLY A 1 282 ? 38.64665 31.91562 73.14180 1.000 78.99452 340 GLY A C 1
ATOM 2168 O O . GLY A 1 282 ? 38.15757 32.60578 72.23364 1.000 72.73616 340 GLY A O 1
ATOM 2169 N N . GLU A 1 283 ? 38.71102 30.57708 73.09743 1.000 79.94909 341 GLU A N 1
ATOM 2170 C CA . GLU A 1 283 ? 38.24383 29.82022 71.94119 1.000 86.24311 341 GLU A CA 1
ATOM 2171 C C . GLU A 1 283 ? 36.75496 29.99158 71.68424 1.000 87.39252 341 GLU A C 1
ATOM 2172 O O . GLU A 1 283 ? 36.30415 29.73555 70.56083 1.000 86.90361 341 GLU A O 1
ATOM 2178 N N . HIS A 1 284 ? 35.97841 30.39522 72.69349 1.000 83.81388 342 HIS A N 1
ATOM 2179 C CA . HIS A 1 284 ? 34.52371 30.29615 72.63431 1.000 81.07031 342 HIS A CA 1
ATOM 2180 C C . HIS A 1 284 ? 33.82906 31.64893 72.52646 1.000 69.91237 342 HIS A C 1
ATOM 2181 O O . HIS A 1 284 ? 32.59525 31.71400 72.58560 1.000 61.56296 342 HIS A O 1
ATOM 2188 N N . GLY A 1 285 ? 34.58547 32.72284 72.35036 1.000 66.54670 343 GLY A N 1
ATOM 2189 C CA . GLY A 1 285 ? 33.98941 33.99124 72.00544 1.000 61.87925 343 GLY A CA 1
ATOM 2190 C C . GLY A 1 285 ? 33.74925 34.09822 70.51578 1.000 60.50491 343 GLY A C 1
ATOM 2191 O O . GLY A 1 285 ? 34.27046 33.31312 69.71900 1.000 55.73019 343 GLY A O 1
ATOM 2192 N N . GLN A 1 286 ? 32.91495 35.05617 70.12513 1.000 47.83606 344 GLN A N 1
ATOM 2193 C CA . GLN A 1 286 ? 32.61384 35.19783 68.70853 1.000 36.62716 344 GLN A CA 1
ATOM 2194 C C . GLN A 1 286 ? 33.77494 35.93687 68.04042 1.000 34.31039 344 GLN A C 1
ATOM 2195 O O . GLN A 1 286 ? 34.34939 36.88339 68.61522 1.000 29.68837 344 GLN A O 1
ATOM 2201 N N . SER A 1 287 ? 34.11306 35.50980 66.80649 1.000 27.58852 345 SER A N 1
ATOM 2202 C CA . SER A 1 287 ? 35.06356 36.24776 65.99212 1.000 30.96711 345 SER A CA 1
ATOM 2203 C C . SER A 1 287 ? 34.45777 37.62973 65.70304 1.000 24.62854 345 SER A C 1
ATOM 2204 O O . SER A 1 287 ? 33.23643 37.78824 65.79740 1.000 24.75416 345 SER A O 1
ATOM 2214 N N . ALA A 1 289 ? 33.96103 38.78479 62.80622 1.000 21.06302 347 ALA A N 1
ATOM 2215 C CA . ALA A 1 289 ? 33.04795 38.67661 61.65454 1.000 22.76388 347 ALA A CA 1
ATOM 2216 C C . ALA A 1 289 ? 31.72571 38.13347 62.09565 1.000 25.19573 347 ALA A C 1
ATOM 2217 O O . ALA A 1 289 ? 30.67348 38.51657 61.59863 1.000 21.78686 347 ALA A O 1
ATOM 2219 N N . LYS A 1 290 ? 31.78588 37.11899 62.96186 1.000 19.08136 348 LYS A N 1
ATOM 2220 C CA . LYS A 1 290 ? 30.53220 36.54818 63.44493 1.000 25.42858 348 LYS A CA 1
ATOM 2221 C C . LYS A 1 290 ? 29.76867 37.56246 64.27736 1.000 23.67549 348 LYS A C 1
ATOM 2222 O O . LYS A 1 290 ? 28.53130 37.69818 64.14990 1.000 21.65929 348 LYS A O 1
ATOM 2228 N N . MET A 1 291 ? 30.49566 38.33679 65.08427 1.000 21.96823 349 MET A N 1
ATOM 2229 C CA . MET A 1 291 ? 29.87585 39.38742 65.86183 1.000 25.00458 349 MET A CA 1
ATOM 2230 C C . MET A 1 291 ? 29.17685 40.40860 64.95618 1.000 23.87768 349 MET A C 1
ATOM 2231 O O . MET A 1 291 ? 28.01722 40.81071 65.22330 1.000 22.97022 349 MET A O 1
ATOM 2236 N N . LEU A 1 292 ? 29.83773 40.81245 63.86980 1.000 22.66136 350 LEU A N 1
ATOM 2237 C CA . LEU A 1 292 ? 29.23921 41.83066 62.99420 1.000 25.15177 350 LEU A CA 1
ATOM 2238 C C . LEU A 1 292 ? 27.96302 41.32257 62.35171 1.000 19.28579 350 LEU A C 1
ATOM 2239 O O . LEU A 1 292 ? 26.96408 42.04500 62.27299 1.000 22.77091 350 LEU A O 1
ATOM 2244 N N . VAL A 1 293 ? 27.99591 40.09038 61.81336 1.000 22.08652 351 VAL A N 1
ATOM 2245 C CA . VAL A 1 293 ? 26.79711 39.52100 61.19043 1.000 21.52662 351 VAL A CA 1
ATOM 2246 C C . VAL A 1 293 ? 25.65514 39.44920 62.18741 1.000 23.74836 351 VAL A C 1
ATOM 2247 O O . VAL A 1 293 ? 24.54025 39.93923 61.93242 1.000 23.09801 351 VAL A O 1
ATOM 2251 N N . ASN A 1 294 ? 25.90979 38.86140 63.36278 1.000 21.40488 352 ASN A N 1
ATOM 2252 C CA . ASN A 1 294 ? 24.82867 38.77335 64.35607 1.000 23.42454 352 ASN A CA 1
ATOM 2253 C C . ASN A 1 294 ? 24.29862 40.13763 64.79279 1.000 21.13419 352 ASN A C 1
ATOM 2254 O O . ASN A 1 294 ? 23.07973 40.29279 65.01087 1.000 22.47656 352 ASN A O 1
ATOM 2259 N N . ARG A 1 295 ? 25.18185 41.12311 64.95513 1.000 24.73923 353 ARG A N 1
ATOM 2260 C CA . ARG A 1 295 ? 24.75068 42.49604 65.25783 1.000 24.29102 353 ARG A CA 1
ATOM 2261 C C . ARG A 1 295 ? 23.83309 43.03262 64.17290 1.000 24.12636 353 ARG A C 1
ATOM 2262 O O . ARG A 1 295 ? 22.79624 43.63919 64.46601 1.000 24.24545 353 ARG A O 1
ATOM 2270 N N . ALA A 1 296 ? 24.20520 42.83831 62.89779 1.000 22.44774 354 ALA A N 1
ATOM 2271 C CA . ALA A 1 296 ? 23.31976 43.28674 61.83359 1.000 21.51116 354 ALA A CA 1
ATOM 2272 C C . ALA A 1 296 ? 21.98254 42.55753 61.88278 1.000 20.16880 354 ALA A C 1
ATOM 2273 O O . ALA A 1 296 ? 20.92391 43.16615 61.70591 1.000 22.31018 354 ALA A O 1
ATOM 2275 N N . LEU A 1 297 ? 22.01312 41.22872 62.03039 1.000 20.14623 355 LEU A N 1
ATOM 2276 C CA . LEU A 1 297 ? 20.75037 40.49210 62.09907 1.000 21.78762 355 LEU A CA 1
ATOM 2277 C C . LEU A 1 297 ? 19.85729 41.02030 63.22373 1.000 26.81109 355 LEU A C 1
ATOM 2278 O O . LEU A 1 297 ? 18.61708 41.15228 63.06161 1.000 23.54053 355 LEU A O 1
ATOM 2283 N N . GLY A 1 298 ? 20.46524 41.37103 64.36571 1.000 25.18535 356 GLY A N 1
ATOM 2284 C CA . GLY A 1 298 ? 19.69126 41.97378 65.46412 1.000 28.27889 356 GLY A CA 1
ATOM 2285 C C . GLY A 1 298 ? 19.01063 43.27834 65.07354 1.000 29.06686 356 GLY A C 1
ATOM 2286 O O . GLY A 1 298 ? 17.85191 43.53899 65.45681 1.000 28.17938 356 GLY A O 1
ATOM 2287 N N . ARG A 1 299 ? 19.69469 44.08934 64.24752 1.000 26.98576 357 ARG A N 1
ATOM 2288 C CA . ARG A 1 299 ? 19.12851 45.36341 63.82959 1.000 27.87666 357 ARG A CA 1
ATOM 2289 C C . ARG A 1 299 ? 18.03406 45.17485 62.79888 1.000 28.02972 357 ARG A C 1
ATOM 2290 O O . ARG A 1 299 ? 17.04027 45.90539 62.82076 1.000 29.92898 357 ARG A O 1
ATOM 2298 N N . TRP A 1 300 ? 18.21645 44.21806 61.86568 1.000 25.63301 358 TRP A N 1
ATOM 2299 C CA . TRP A 1 300 ? 17.14348 43.86927 60.93765 1.000 22.92660 358 TRP A CA 1
ATOM 2300 C C . TRP A 1 300 ? 15.87160 43.51695 61.71101 1.000 29.68399 358 TRP A C 1
ATOM 2301 O O . TRP A 1 300 ? 14.77391 43.97765 61.37511 1.000 27.27782 358 TRP A O 1
ATOM 2312 N N . ARG A 1 301 ? 16.02126 42.67195 62.74490 1.000 26.11714 359 ARG A N 1
ATOM 2313 C CA . ARG A 1 301 ? 14.85415 42.21852 63.48170 1.000 30.67396 359 ARG A CA 1
ATOM 2314 C C . ARG A 1 301 ? 14.22745 43.36701 64.24901 1.000 37.82363 359 ARG A C 1
ATOM 2315 O O . ARG A 1 301 ? 12.98149 43.51854 64.25994 1.000 30.37958 359 ARG A O 1
ATOM 2323 N N . GLN A 1 302 ? 15.07637 44.19793 64.87009 1.000 26.23218 360 GLN A N 1
ATOM 2324 C CA . GLN A 1 302 ? 14.60782 45.33287 65.65360 1.000 35.33564 360 GLN A CA 1
ATOM 2325 C C . GLN A 1 302 ? 13.89025 46.35399 64.78868 1.000 39.38149 360 GLN A C 1
ATOM 2326 O O . GLN A 1 302 ? 12.99466 47.05525 65.26964 1.000 39.28216 360 GLN A O 1
ATOM 2332 N N . ARG A 1 303 ? 14.22181 46.41842 63.50920 1.000 35.82782 361 ARG A N 1
ATOM 2333 C CA . ARG A 1 303 ? 13.53015 47.30871 62.58003 1.000 39.33020 361 ARG A CA 1
ATOM 2334 C C . ARG A 1 303 ? 12.31322 46.66546 61.93739 1.000 43.11435 361 ARG A C 1
ATOM 2335 O O . ARG A 1 303 ? 11.68188 47.29951 61.08170 1.000 41.48510 361 ARG A O 1
ATOM 2343 N N . MET A 1 304 ? 11.99246 45.41856 62.29520 1.000 39.93894 362 MET A N 1
ATOM 2344 C CA . MET A 1 304 ? 10.85134 44.70584 61.72403 1.000 38.69973 362 MET A CA 1
ATOM 2345 C C . MET A 1 304 ? 10.96181 44.54533 60.21006 1.000 43.67328 362 MET A C 1
ATOM 2346 O O . MET A 1 304 ? 9.97111 44.69107 59.47484 1.000 36.28242 362 MET A O 1
ATOM 2351 N N . LEU A 1 305 ? 12.15403 44.13802 59.74753 1.000 27.36544 363 LEU A N 1
ATOM 2352 C CA . LEU A 1 305 ? 12.43894 43.90422 58.33993 1.000 31.45507 363 LEU A CA 1
ATOM 2353 C C . LEU A 1 305 ? 12.95064 42.48739 58.12691 1.000 34.06797 363 LEU A C 1
ATOM 2354 O O . LEU A 1 305 ? 13.68776 41.95137 58.96117 1.000 32.45016 363 LEU A O 1
ATOM 2359 N N . ARG A 1 306 ? 12.57506 41.87974 57.01089 1.000 29.94766 364 ARG A N 1
ATOM 2360 C CA . ARG A 1 306 ? 13.15190 40.59015 56.67994 1.000 30.48884 364 ARG A CA 1
ATOM 2361 C C . ARG A 1 306 ? 14.66305 40.77460 56.48572 1.000 28.16130 364 ARG A C 1
ATOM 2362 O O . ARG A 1 306 ? 15.07864 41.68808 55.77180 1.000 29.46950 364 ARG A O 1
ATOM 2370 N N . ALA A 1 307 ? 15.47465 39.96859 57.16739 1.000 29.26253 365 ALA A N 1
ATOM 2371 C CA . ALA A 1 307 ? 16.93111 40.15553 57.06694 1.000 24.94111 365 ALA A CA 1
ATOM 2372 C C . ALA A 1 307 ? 17.40830 39.68775 55.70418 1.000 25.77974 365 ALA A C 1
ATOM 2373 O O . ALA A 1 307 ? 17.03888 38.59814 55.24704 1.000 25.94014 365 ALA A O 1
ATOM 2375 N N . ASP A 1 308 ? 18.26473 40.49569 55.06590 1.000 24.24102 366 ASP A N 1
ATOM 2376 C CA . ASP A 1 308 ? 18.95077 40.04151 53.84978 1.000 22.49418 366 ASP A CA 1
ATOM 2377 C C . ASP A 1 308 ? 19.99873 38.99978 54.24355 1.000 24.26653 366 ASP A C 1
ATOM 2378 O O . ASP A 1 308 ? 20.36139 38.89969 55.41171 1.000 22.35518 366 ASP A O 1
ATOM 2383 N N . ASN A 1 309 ? 20.46325 38.21815 53.27564 1.000 22.56235 367 ASN A N 1
ATOM 2384 C CA . ASN A 1 309 ? 21.75053 37.51038 53.41768 1.000 22.52703 367 ASN A CA 1
ATOM 2385 C C . ASN A 1 309 ? 22.77235 38.50032 53.96137 1.000 23.10631 367 ASN A C 1
ATOM 2386 O O . ASN A 1 309 ? 22.86360 39.62411 53.45324 1.000 21.21464 367 ASN A O 1
ATOM 2391 N N . THR A 1 310 ? 23.54045 38.10517 54.98113 1.000 19.95972 368 THR A N 1
ATOM 2392 C CA . THR A 1 310 ? 24.47853 39.03778 55.62467 1.000 21.29767 368 THR A CA 1
ATOM 2393 C C . THR A 1 310 ? 25.82746 38.33627 55.77202 1.000 21.30942 368 THR A C 1
ATOM 2394 O O . THR A 1 310 ? 25.89674 37.22655 56.35499 1.000 21.92506 368 THR A O 1
ATOM 2398 N N . SER A 1 311 ? 26.90673 38.99558 55.28211 1.000 22.02373 369 SER A N 1
ATOM 2399 C CA . SER A 1 311 ? 28.21681 38.35270 55.28378 1.000 20.29572 369 SER A CA 1
ATOM 2400 C C . SER A 1 311 ? 29.32033 39.34598 55.63501 1.000 24.67733 369 SER A C 1
ATOM 2401 O O . SER A 1 311 ? 29.23822 40.52570 55.28085 1.000 21.98736 369 SER A O 1
ATOM 2404 N N . ALA A 1 312 ? 30.37242 38.84542 56.30969 1.000 21.62904 370 ALA A N 1
ATOM 2405 C CA . ALA A 1 312 ? 31.50032 39.73365 56.61120 1.000 20.15649 370 ALA A CA 1
ATOM 2406 C C . ALA A 1 312 ? 32.79594 38.93985 56.69948 1.000 19.70211 370 ALA A C 1
ATOM 2407 O O . ALA A 1 312 ? 32.82586 37.77104 57.09364 1.000 22.22169 370 ALA A O 1
ATOM 2409 N N . ILE A 1 313 ? 33.87845 39.60017 56.31133 1.000 20.35744 371 ILE A N 1
ATOM 2410 C CA . ILE A 1 313 ? 35.25065 39.11680 56.51395 1.000 22.42884 371 ILE A CA 1
ATOM 2411 C C . ILE A 1 313 ? 35.94651 40.21442 57.27263 1.000 24.00074 371 ILE A C 1
ATOM 2412 O O . ILE A 1 313 ? 35.91692 41.36415 56.83510 1.000 23.05600 371 ILE A O 1
ATOM 2417 N N . VAL A 1 314 ? 36.56144 39.87910 58.40792 1.000 19.72970 372 VAL A N 1
ATOM 2418 C CA . VAL A 1 314 ? 37.29110 40.88110 59.16494 1.000 17.64485 372 VAL A CA 1
ATOM 2419 C C . VAL A 1 314 ? 38.73621 40.46344 59.23557 1.000 25.15215 372 VAL A C 1
ATOM 2420 O O . VAL A 1 314 ? 39.04058 39.33394 59.64419 1.000 25.18739 372 VAL A O 1
ATOM 2424 N N . ILE A 1 315 ? 39.60201 41.37995 58.82619 1.000 25.09529 373 ILE A N 1
ATOM 2425 C CA . ILE A 1 315 ? 41.04419 41.19178 58.84738 1.000 20.22314 373 ILE A CA 1
ATOM 2426 C C . ILE A 1 315 ? 41.61390 42.11933 59.87674 1.000 23.75905 373 ILE A C 1
ATOM 2427 O O . ILE A 1 315 ? 41.56415 43.34306 59.70826 1.000 25.47262 373 ILE A O 1
ATOM 2432 N N . CYS A 1 316 ? 42.21664 41.54235 60.91648 1.000 24.45061 374 CYS A N 1
ATOM 2433 C CA . CYS A 1 316 ? 42.88524 42.31751 61.95432 1.000 26.14220 374 CYS A CA 1
ATOM 2434 C C . CYS A 1 316 ? 44.38721 42.35788 61.64712 1.000 26.53413 374 CYS A C 1
ATOM 2435 O O . CYS A 1 316 ? 45.00502 41.30162 61.46390 1.000 32.86501 374 CYS A O 1
ATOM 2438 N N . ILE A 1 317 ? 44.96648 43.56140 61.61871 1.000 24.63730 375 ILE A N 1
ATOM 2439 C CA . ILE A 1 317 ? 46.36981 43.77481 61.27813 1.000 26.77372 375 ILE A CA 1
ATOM 2440 C C . ILE A 1 317 ? 47.12976 44.08250 62.55491 1.000 37.55845 375 ILE A C 1
ATOM 2441 O O . ILE A 1 317 ? 46.69700 44.92380 63.35900 1.000 32.76974 375 ILE A O 1
ATOM 2446 N N . SER A 1 318 ? 48.26213 43.40153 62.74753 1.000 31.53827 376 SER A N 1
ATOM 2447 C CA . SER A 1 318 ? 49.04881 43.55336 63.96125 1.000 37.97279 376 SER A CA 1
ATOM 2448 C C . SER A 1 318 ? 50.51205 43.76629 63.58474 1.000 31.68723 376 SER A C 1
ATOM 2449 O O . SER A 1 318 ? 51.01711 43.13122 62.65885 1.000 32.86737 376 SER A O 1
ATOM 2452 N N . PRO A 1 319 ? 51.19343 44.70149 64.23893 1.000 32.32760 377 PRO A N 1
ATOM 2453 C CA . PRO A 1 319 ? 52.63395 44.83784 63.99749 1.000 36.25421 377 PRO A CA 1
ATOM 2454 C C . PRO A 1 319 ? 53.45753 43.72836 64.64102 1.000 40.04465 377 PRO A C 1
ATOM 2455 O O . PRO A 1 319 ? 54.64866 43.62747 64.33766 1.000 45.44059 377 PRO A O 1
ATOM 2459 N N . GLU A 1 320 ? 52.88946 42.90698 65.52228 1.000 48.11192 378 GLU A N 1
ATOM 2460 C CA . GLU A 1 320 ? 53.64463 41.80646 66.11576 1.000 44.47368 378 GLU A CA 1
ATOM 2461 C C . GLU A 1 320 ? 53.69295 40.62578 65.16094 1.000 44.44375 378 GLU A C 1
ATOM 2462 O O . GLU A 1 320 ? 52.88811 40.51708 64.23689 1.000 49.36598 378 GLU A O 1
ATOM 2468 N N . VAL A 1 321 ? 54.64896 39.72960 65.37457 1.000 40.18819 379 VAL A N 1
ATOM 2469 C CA . VAL A 1 321 ? 54.62236 38.49971 64.58637 1.000 42.95004 379 VAL A CA 1
ATOM 2470 C C . VAL A 1 321 ? 54.74777 37.30378 65.50853 1.000 59.91367 379 VAL A C 1
ATOM 2471 O O . VAL A 1 321 ? 55.51856 36.37379 65.25205 1.000 60.88959 379 VAL A O 1
ATOM 2475 N N . ASP A 1 322 ? 53.93038 37.29154 66.55658 1.000 66.07075 380 ASP A N 1
ATOM 2476 C CA . ASP A 1 322 ? 54.01148 36.23786 67.56229 1.000 72.48486 380 ASP A CA 1
ATOM 2477 C C . ASP A 1 322 ? 52.60467 35.82586 67.99421 1.000 73.72811 380 ASP A C 1
ATOM 2478 O O . ASP A 1 322 ? 51.94617 36.52657 68.77633 1.000 74.18065 380 ASP A O 1
ATOM 2483 N N . ASN A 1 323 ? 52.17088 34.67017 67.49238 1.000 76.08372 381 ASN A N 1
ATOM 2484 C CA . ASN A 1 323 ? 50.85728 34.09204 67.77117 1.000 63.94457 381 ASN A CA 1
ATOM 2485 C C . ASN A 1 323 ? 50.51977 34.06083 69.25869 1.000 73.00806 381 ASN A C 1
ATOM 2486 O O . ASN A 1 323 ? 49.80059 34.93460 69.74816 1.000 73.58644 381 ASN A O 1
ATOM 2491 N N . THR A 1 328 ? 43.63141 33.12551 70.85879 1.000 78.51391 386 THR A N 1
ATOM 2492 C CA . THR A 1 328 ? 43.37267 31.68546 70.92070 1.000 79.98634 386 THR A CA 1
ATOM 2493 C C . THR A 1 328 ? 42.01317 31.30531 70.32048 1.000 77.19078 386 THR A C 1
ATOM 2494 O O . THR A 1 328 ? 41.49788 30.20721 70.53620 1.000 74.62898 386 THR A O 1
ATOM 2498 N N . ASN A 1 329 ? 41.44061 32.21919 69.55042 1.000 73.56543 387 ASN A N 1
ATOM 2499 C CA . ASN A 1 329 ? 40.10564 32.00472 69.02133 1.000 67.00568 387 ASN A CA 1
ATOM 2500 C C . ASN A 1 329 ? 40.14137 30.96501 67.90855 1.000 67.11040 387 ASN A C 1
ATOM 2501 O O . ASN A 1 329 ? 40.85353 31.12684 66.91445 1.000 67.31653 387 ASN A O 1
ATOM 2506 N N . GLU A 1 330 ? 39.37779 29.89120 68.08590 1.000 67.46004 388 GLU A N 1
ATOM 2507 C CA . GLU A 1 330 ? 39.33810 28.79584 67.12720 1.000 66.47686 388 GLU A CA 1
ATOM 2508 C C . GLU A 1 330 ? 38.74470 29.19297 65.77851 1.000 66.83169 388 GLU A C 1
ATOM 2509 O O . GLU A 1 330 ? 38.97409 28.49512 64.78647 1.000 60.61552 388 GLU A O 1
ATOM 2515 N N . ASP A 1 331 ? 37.97371 30.27927 65.72015 1.000 63.59862 389 ASP A N 1
ATOM 2516 C CA . ASP A 1 331 ? 37.34108 30.73731 64.49005 1.000 59.58386 389 ASP A CA 1
ATOM 2517 C C . ASP A 1 331 ? 38.09368 31.89845 63.85269 1.000 51.08391 389 ASP A C 1
ATOM 2518 O O . ASP A 1 331 ? 37.49989 32.69202 63.11410 1.000 50.68773 389 ASP A O 1
ATOM 2523 N N . GLU A 1 332 ? 39.39555 32.00882 64.12113 1.000 41.06334 390 GLU A N 1
ATOM 2524 C CA . GLU A 1 332 ? 40.24928 33.01489 63.50600 1.000 40.57858 390 GLU A CA 1
ATOM 2525 C C . GLU A 1 332 ? 41.46790 32.34532 62.87663 1.000 45.34909 390 GLU A C 1
ATOM 2526 O O . GLU A 1 332 ? 42.08335 31.46980 63.48876 1.000 50.58269 390 GLU A O 1
ATOM 2532 N N . LEU A 1 333 ? 41.79866 32.73131 61.64933 1.000 31.66647 391 LEU A N 1
ATOM 2533 C CA . LEU A 1 333 ? 43.01486 32.27949 60.97419 1.000 30.05652 391 LEU A CA 1
ATOM 2534 C C . LEU A 1 333 ? 44.15961 33.25056 61.22086 1.000 35.01237 391 LEU A C 1
ATOM 2535 O O . LEU A 1 333 ? 44.07495 34.42945 60.86540 1.000 31.68677 391 LEU A O 1
ATOM 2540 N N . TYR A 1 334 ? 45.26512 32.75468 61.78136 1.000 36.57325 392 TYR A N 1
ATOM 2541 C CA . TYR A 1 334 ? 46.47003 33.57138 61.92300 1.000 34.61145 392 TYR A CA 1
ATOM 2542 C C . TYR A 1 334 ? 47.33692 33.44391 60.68033 1.000 33.73297 392 TYR A C 1
ATOM 2543 O O . TYR A 1 334 ? 47.58246 32.32587 60.20799 1.000 43.19411 392 TYR A O 1
ATOM 2552 N N . LEU A 1 335 ? 47.79488 34.58380 60.14269 1.000 32.93954 393 LEU A N 1
ATOM 2553 C CA . LEU A 1 335 ? 48.63307 34.60454 58.95200 1.000 35.49812 393 LEU A CA 1
ATOM 2554 C C . LEU A 1 335 ? 49.84185 35.49891 59.14704 1.000 35.32658 393 LEU A C 1
ATOM 2555 O O . LEU A 1 335 ? 49.72477 36.67981 59.51098 1.000 32.79253 393 LEU A O 1
ATOM 2560 N N . ASN A 1 336 ? 51.00469 34.94314 58.84877 1.000 29.19005 394 ASN A N 1
ATOM 2561 C CA . ASN A 1 336 ? 52.22305 35.72045 58.65192 1.000 32.59821 394 ASN A CA 1
ATOM 2562 C C . ASN A 1 336 ? 52.67951 35.49224 57.20982 1.000 40.02233 394 ASN A C 1
ATOM 2563 O O . ASN A 1 336 ? 53.16895 34.39923 56.89976 1.000 40.18707 394 ASN A O 1
ATOM 2568 N N . LEU A 1 337 ? 52.52043 36.50550 56.32805 1.000 30.21694 395 LEU A N 1
ATOM 2569 C CA . LEU A 1 337 ? 52.62137 36.21688 54.90154 1.000 32.93323 395 LEU A CA 1
ATOM 2570 C C . LEU A 1 337 ? 54.06478 35.91183 54.48959 1.000 35.83357 395 LEU A C 1
ATOM 2571 O O . LEU A 1 337 ? 54.28831 35.16376 53.52730 1.000 38.71837 395 LEU A O 1
ATOM 2576 N N . THR A 1 338 ? 55.05141 36.47902 55.20320 1.000 34.15417 396 THR A N 1
ATOM 2577 C CA . THR A 1 338 ? 56.46420 36.17520 54.90180 1.000 35.70622 396 THR A CA 1
ATOM 2578 C C . THR A 1 338 ? 56.84691 34.76323 55.34384 1.000 44.99396 396 THR A C 1
ATOM 2579 O O . THR A 1 338 ? 58.03321 34.42226 55.21227 1.000 52.68233 396 THR A O 1
ATOM 2583 N N . ASP A 1 339 ? 55.91374 33.93365 55.82196 1.000 42.60528 397 ASP A N 1
ATOM 2584 C CA . ASP A 1 339 ? 56.20218 32.57339 56.25248 1.000 45.19985 397 ASP A CA 1
ATOM 2585 C C . ASP A 1 339 ? 55.53970 31.53572 55.34478 1.000 51.49804 397 ASP A C 1
ATOM 2586 O O . ASP A 1 339 ? 55.34659 30.38360 55.75095 1.000 52.23258 397 ASP A O 1
ATOM 2591 N N . SER A 1 340 ? 5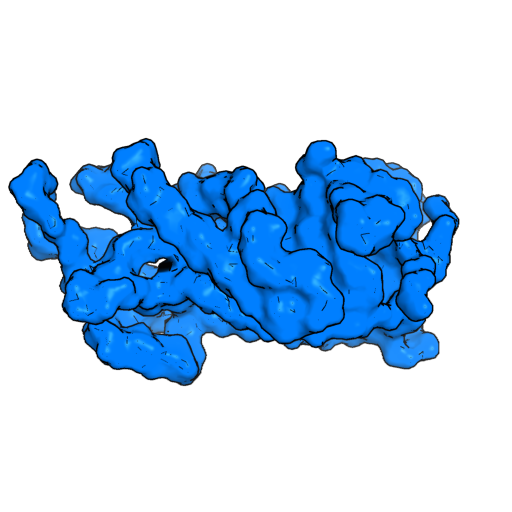5.14994 31.94369 54.13774 1.000 52.60208 398 SER A N 1
ATOM 2592 C CA . SER A 1 340 ? 54.46625 31.09005 53.16932 1.000 45.31081 398 SER A CA 1
ATOM 2593 C C . SER A 1 340 ? 53.31866 30.22771 53.70976 1.000 50.57660 398 SER A C 1
ATOM 2594 O O . SER A 1 340 ? 53.26827 29.02170 53.44602 1.000 48.42053 398 SER A O 1
ATOM 2597 N N . PRO A 1 341 ? 52.36096 30.80968 54.44010 1.000 42.83152 399 PRO A N 1
ATOM 2598 C CA . PRO A 1 341 ? 51.15307 30.03956 54.76606 1.000 41.52303 399 PRO A CA 1
ATOM 2599 C C . PRO A 1 341 ? 50.38517 29.64402 53.50091 1.000 39.29277 399 PRO A C 1
ATOM 2600 O O . PRO A 1 341 ? 50.48369 30.29224 52.45481 1.000 44.26259 399 PRO A O 1
ATOM 2604 N N . SER A 1 342 ? 49.66667 28.52722 53.58691 1.000 44.52460 400 SER A N 1
ATOM 2605 C CA . SER A 1 342 ? 48.73708 28.13096 52.53899 1.000 50.57264 400 SER A CA 1
ATOM 2606 C C . SER A 1 342 ? 47.40459 27.91409 53.21329 1.000 52.79966 400 SER A C 1
ATOM 2607 O O . SER A 1 342 ? 47.34330 27.31794 54.29792 1.000 51.63906 400 SER A O 1
ATOM 2610 N N . TYR A 1 343 ? 46.34375 28.42450 52.59348 1.000 37.47281 401 TYR A N 1
ATOM 2611 C CA . TYR A 1 343 ? 45.02144 28.25775 53.15626 1.000 39.51053 401 TYR A CA 1
ATOM 2612 C C . TYR A 1 343 ? 44.05527 28.19673 51.99851 1.000 41.72256 401 TYR A C 1
ATOM 2613 O O . TYR A 1 343 ? 44.09039 29.06189 51.11953 1.000 36.29441 401 TYR A O 1
ATOM 2622 N N . ASN A 1 344 ? 43.22039 27.16873 52.00965 1.000 52.27095 402 ASN A N 1
ATOM 2623 C CA . ASN A 1 344 ? 42.28598 26.90735 50.92919 1.000 54.63713 402 ASN A CA 1
ATOM 2624 C C . ASN A 1 344 ? 42.98403 26.95919 49.56368 1.000 56.78279 402 ASN A C 1
ATOM 2625 O O . ASN A 1 344 ? 42.45812 27.49833 48.58627 1.000 50.87151 402 ASN A O 1
ATOM 2630 N N . SER A 1 345 ? 44.19082 26.39214 49.48847 1.000 56.65250 403 SER A N 1
ATOM 2631 C CA . SER A 1 345 ? 44.91614 26.42339 48.23040 1.000 55.34313 403 SER A CA 1
ATOM 2632 C C . SER A 1 345 ? 45.70893 25.11627 48.00888 1.000 62.43452 403 SER A C 1
ATOM 2633 O O . SER A 1 345 ? 46.77343 24.88286 48.60496 1.000 55.85423 403 SER A O 1
#

InterPro domains:
  IPR000222 PPM-type phosphatase, divalent cation binding [PS01032] (100-108)
  IPR001932 PPM-type phosphatase-like domain [PF00481] (71-360)
  IPR001932 PPM-type phosphatase-like domain [PS51746] (8-375)
  IPR001932 PPM-type phosphatase-like domain [SM00332] (1-373)
  IPR001932 PPM-type phosphatase-like domain [cd00143] (91-375)
  IPR015655 Protein phosphatase 2C [PTHR47992] (15-373)
  IPR036457 PPM-type phosphatase-like domain superfamily [G3DSA:3.60.40.10] (3-376)
  IPR036457 PPM-type phosphatase-like domain superfamily [SSF81606] (4-376)